Protein AF-A0A6G0UDJ0-F1 (afdb_monomer_lite)

Structure (mmCIF, N/CA/C/O backbone):
data_AF-A0A6G0UDJ0-F1
#
_entry.id   AF-A0A6G0UDJ0-F1
#
loop_
_atom_site.group_PDB
_atom_site.id
_atom_site.type_symbol
_atom_site.label_atom_id
_atom_site.label_alt_id
_atom_site.label_comp_id
_atom_site.label_asym_id
_atom_site.label_entity_id
_atom_site.label_seq_id
_atom_site.pdbx_PDB_ins_code
_atom_site.Cartn_x
_atom_site.Cartn_y
_atom_site.Cartn_z
_atom_site.occupancy
_atom_site.B_iso_or_equiv
_atom_site.auth_seq_id
_atom_site.auth_comp_id
_atom_site.auth_asym_id
_atom_site.auth_atom_id
_atom_site.pdbx_PDB_model_num
ATOM 1 N N . TRP A 1 1 ? -17.312 10.425 16.571 1.00 91.56 1 TRP A N 1
ATOM 2 C CA . TRP A 1 1 ? -17.575 11.613 15.718 1.00 91.56 1 TRP A CA 1
ATOM 3 C C . TRP A 1 1 ? -17.998 11.257 14.303 1.00 91.56 1 TRP A C 1
ATOM 5 O O . TRP A 1 1 ? -18.922 11.878 13.795 1.00 91.56 1 TRP A O 1
ATOM 15 N N . LEU A 1 2 ? -17.356 10.284 13.651 1.00 95.38 2 LEU A N 1
ATOM 16 C CA . LEU A 1 2 ? -17.805 9.823 12.338 1.00 95.38 2 LEU A CA 1
ATOM 17 C C . LEU A 1 2 ? -19.119 9.042 12.456 1.00 95.38 2 LEU A C 1
ATOM 19 O O . LEU A 1 2 ? -19.247 8.145 13.294 1.00 95.38 2 LEU A O 1
ATOM 23 N N . LYS A 1 3 ? -20.085 9.385 11.602 1.00 95.19 3 LYS A N 1
ATOM 24 C CA . LYS A 1 3 ? -21.296 8.580 11.396 1.00 95.19 3 LYS A CA 1
ATOM 25 C C . LYS A 1 3 ? -20.934 7.265 10.679 1.00 95.19 3 LYS A C 1
ATOM 27 O O . LYS A 1 3 ? -19.873 7.209 10.054 1.00 95.19 3 LYS A O 1
ATOM 32 N N . PRO A 1 4 ? -21.778 6.221 10.747 1.00 95.44 4 PRO A N 1
ATOM 33 C CA . PRO A 1 4 ? -21.629 5.027 9.908 1.00 95.44 4 PRO A CA 1
ATOM 34 C C . PRO A 1 4 ? -21.463 5.391 8.424 1.00 95.44 4 PRO A C 1
ATOM 36 O O . PRO A 1 4 ? -22.193 6.250 7.930 1.00 95.44 4 PRO A O 1
ATOM 39 N N . GLY A 1 5 ? -20.481 4.793 7.739 1.00 94.12 5 GLY A N 1
ATOM 40 C CA . GLY A 1 5 ? -20.122 5.138 6.353 1.00 94.12 5 GLY A CA 1
ATOM 41 C C . GLY A 1 5 ? -19.403 6.486 6.194 1.00 94.12 5 GLY A C 1
ATOM 42 O O . GLY A 1 5 ? -19.104 6.915 5.084 1.00 94.12 5 GLY A O 1
ATOM 43 N N . GLY A 1 6 ? -19.125 7.191 7.294 1.00 95.88 6 GLY A N 1
ATOM 44 C CA . GLY A 1 6 ? -18.358 8.429 7.278 1.00 95.88 6 GLY A CA 1
ATOM 45 C C . GLY A 1 6 ? -16.893 8.178 6.926 1.00 95.88 6 GLY A C 1
ATOM 46 O O . GLY A 1 6 ? -16.291 7.206 7.390 1.00 95.88 6 GLY A O 1
ATOM 47 N N . CYS A 1 7 ? -16.312 9.089 6.147 1.00 95.00 7 CYS A N 1
ATOM 48 C CA . CYS A 1 7 ? -14.929 8.990 5.695 1.00 95.00 7 CYS A CA 1
ATOM 49 C C . CYS A 1 7 ? -13.970 9.814 6.562 1.00 95.00 7 CYS A C 1
ATOM 51 O O . CYS A 1 7 ? -14.264 10.941 6.964 1.00 95.00 7 CYS A O 1
ATOM 53 N N . LEU A 1 8 ? -12.784 9.259 6.778 1.00 95.06 8 LEU A N 1
ATOM 54 C CA . LEU A 1 8 ? -11.609 9.893 7.349 1.00 95.06 8 LEU A CA 1
ATOM 55 C C . LEU A 1 8 ? -10.572 10.073 6.232 1.00 95.06 8 LEU A C 1
ATOM 57 O O . LEU A 1 8 ? -10.155 9.098 5.608 1.00 95.06 8 LEU A O 1
ATOM 61 N N . ASN A 1 9 ? -10.161 11.317 5.983 1.00 93.94 9 ASN A N 1
ATOM 62 C CA . ASN A 1 9 ? -9.095 11.654 5.039 1.00 93.94 9 ASN A CA 1
ATOM 63 C C . ASN A 1 9 ? -7.905 12.198 5.827 1.00 93.94 9 ASN A C 1
ATOM 65 O O . ASN A 1 9 ? -8.032 13.219 6.503 1.00 93.94 9 ASN A O 1
ATOM 69 N N . VAL A 1 10 ? -6.775 11.503 5.757 1.00 92.25 10 VAL A N 1
ATOM 70 C CA . VAL A 1 10 ? -5.553 11.847 6.490 1.00 92.25 10 VAL A CA 1
ATOM 71 C C . VAL A 1 10 ? -4.444 12.070 5.478 1.00 92.25 10 VAL A C 1
ATOM 73 O O . VAL A 1 10 ? -4.239 11.252 4.587 1.00 92.25 10 VAL A O 1
ATOM 76 N N . THR A 1 11 ? -3.741 13.194 5.591 1.00 90.56 11 THR A N 1
ATOM 77 C CA . THR A 1 11 ? -2.532 13.464 4.807 1.00 90.56 11 THR A CA 1
ATOM 78 C C . THR A 1 11 ? -1.397 13.729 5.771 1.00 90.56 11 THR A C 1
ATOM 80 O O . THR A 1 11 ? -1.487 14.650 6.576 1.00 90.56 11 THR A O 1
ATOM 83 N N . GLU A 1 12 ? -0.343 12.931 5.676 1.00 87.56 12 GLU A N 1
ATOM 84 C CA . GLU A 1 12 ? 0.816 13.021 6.561 1.00 87.56 12 GLU A CA 1
ATOM 85 C C . GLU A 1 12 ? 2.093 13.160 5.742 1.00 87.56 12 GLU A C 1
ATOM 87 O O . GLU A 1 12 ? 2.197 12.645 4.624 1.00 87.56 12 GLU A O 1
ATOM 92 N N . ILE A 1 13 ? 3.065 13.864 6.318 1.00 84.12 13 ILE A N 1
ATOM 93 C CA . ILE A 1 13 ? 4.433 13.902 5.807 1.00 84.12 13 ILE A CA 1
ATOM 94 C C . ILE A 1 13 ? 5.164 12.719 6.429 1.00 84.12 13 ILE A C 1
ATOM 96 O O . ILE A 1 13 ? 5.233 12.592 7.653 1.00 84.12 13 ILE A O 1
ATOM 100 N N . ASN A 1 14 ? 5.688 11.835 5.587 1.00 80.69 14 ASN A N 1
ATOM 101 C CA . ASN A 1 14 ? 6.345 10.622 6.050 1.00 80.69 14 ASN A CA 1
ATOM 102 C C . ASN A 1 14 ? 7.855 10.784 6.140 1.00 80.69 14 ASN A C 1
ATOM 104 O O . ASN A 1 14 ? 8.459 11.607 5.451 1.00 80.69 14 ASN A O 1
ATOM 108 N N . GLU A 1 15 ? 8.455 9.955 6.989 1.00 71.00 15 GLU A N 1
ATOM 109 C CA . GLU A 1 15 ? 9.905 9.836 7.061 1.00 71.00 15 GLU A CA 1
ATOM 110 C C . GLU A 1 15 ? 10.469 9.307 5.737 1.00 71.00 15 GLU A C 1
ATOM 112 O O . GLU A 1 15 ? 9.909 8.394 5.122 1.00 71.00 15 GLU A O 1
ATOM 117 N N . PHE A 1 16 ? 11.571 9.912 5.298 1.00 65.31 16 PHE A N 1
ATOM 118 C CA . PHE A 1 16 ? 12.272 9.576 4.067 1.00 65.31 16 PHE A CA 1
ATOM 119 C C . PHE A 1 16 ? 13.781 9.657 4.313 1.00 65.31 16 PHE A C 1
ATOM 121 O O . PHE A 1 16 ? 14.200 10.498 5.101 1.00 65.31 16 PHE A O 1
ATOM 128 N N . SER A 1 17 ? 14.542 8.780 3.642 1.00 51.06 17 SER A N 1
ATOM 129 C CA . SER A 1 17 ? 16.001 8.533 3.699 1.00 51.06 17 SER A CA 1
ATOM 130 C C . SER A 1 17 ? 16.881 9.483 4.534 1.00 51.06 17 SER A C 1
ATOM 132 O O . SER A 1 17 ? 16.757 10.701 4.424 1.00 51.06 17 SER A O 1
ATOM 134 N N . GLU A 1 18 ? 17.910 8.932 5.189 1.00 46.06 18 GLU A N 1
ATOM 135 C CA . GLU A 1 18 ? 18.951 9.638 5.972 1.00 46.06 18 GLU A CA 1
ATOM 136 C C . GLU A 1 18 ? 19.451 10.970 5.368 1.00 46.06 18 GLU A C 1
ATOM 138 O O . GLU A 1 18 ? 19.715 11.922 6.099 1.00 46.06 18 GLU A O 1
ATOM 143 N N . ILE A 1 19 ? 19.521 11.084 4.035 1.00 43.34 19 ILE A N 1
ATOM 144 C CA . ILE A 1 19 ? 19.969 12.293 3.320 1.00 43.34 19 ILE A CA 1
ATOM 145 C C . ILE A 1 19 ? 19.117 13.534 3.668 1.00 43.34 19 ILE A C 1
ATOM 147 O O . ILE A 1 19 ? 19.662 14.632 3.783 1.00 43.34 19 ILE A O 1
ATOM 151 N N . ASN A 1 20 ? 17.809 13.375 3.911 1.00 44.94 20 ASN A N 1
ATOM 152 C CA . ASN A 1 20 ? 16.907 14.486 4.250 1.00 44.94 20 ASN A CA 1
ATOM 153 C C . ASN A 1 20 ? 16.773 14.736 5.758 1.00 44.94 20 ASN A C 1
ATOM 155 O O . ASN A 1 20 ? 16.395 15.835 6.163 1.00 44.94 20 ASN A O 1
ATOM 159 N N . GLN A 1 21 ? 17.138 13.769 6.608 1.00 47.12 21 GLN A N 1
ATOM 160 C CA . GLN A 1 21 ? 17.243 14.025 8.048 1.00 47.12 21 GLN A CA 1
ATOM 161 C C . GLN A 1 21 ? 18.317 15.092 8.329 1.00 47.12 21 GLN A C 1
ATOM 163 O O . GLN A 1 21 ? 18.145 15.924 9.226 1.00 47.12 21 GLN A O 1
ATOM 168 N N . ILE A 1 22 ? 19.386 15.129 7.522 1.00 46.22 22 ILE A N 1
ATOM 169 C CA . ILE A 1 22 ? 20.482 16.102 7.644 1.00 46.22 22 ILE A CA 1
ATOM 170 C C . ILE A 1 22 ? 20.005 17.526 7.317 1.00 46.22 22 ILE A C 1
ATOM 172 O O . ILE A 1 22 ? 20.371 18.464 8.024 1.00 46.22 22 ILE A O 1
ATOM 176 N N . THR A 1 23 ? 19.147 17.724 6.313 1.00 45.69 23 THR A N 1
ATOM 177 C CA . THR A 1 23 ? 18.650 19.065 5.949 1.00 45.69 23 THR A CA 1
ATOM 178 C C . THR A 1 23 ? 17.574 19.582 6.904 1.00 45.69 23 THR A C 1
ATOM 180 O O . THR A 1 23 ? 17.585 20.765 7.239 1.00 45.69 23 THR A O 1
ATOM 183 N N . THR A 1 24 ? 16.689 18.727 7.432 1.00 44.59 24 THR A N 1
ATOM 184 C CA . THR A 1 24 ? 15.675 19.178 8.408 1.00 44.59 24 THR A CA 1
ATOM 185 C C . THR A 1 24 ? 16.233 19.432 9.809 1.00 44.59 24 THR A C 1
ATOM 187 O O . THR A 1 24 ? 15.735 20.316 10.502 1.00 44.59 24 THR A O 1
ATOM 190 N N . SER A 1 25 ? 17.271 18.701 10.232 1.00 45.62 25 SER A N 1
ATOM 191 C CA . SER A 1 25 ? 17.868 18.857 11.570 1.00 45.62 25 SER A CA 1
ATOM 192 C C . SER A 1 25 ? 18.863 20.017 11.678 1.00 45.62 25 SER A C 1
ATOM 194 O O . SER A 1 25 ? 19.083 20.526 12.776 1.00 45.62 25 SER A O 1
ATOM 196 N N . THR A 1 26 ? 19.446 20.467 10.561 1.00 44.16 26 THR A N 1
ATOM 197 C CA . THR A 1 26 ? 20.443 21.554 10.557 1.00 44.16 26 THR A CA 1
ATOM 198 C C . THR A 1 26 ? 19.839 22.955 10.446 1.00 44.16 26 THR A C 1
ATOM 200 O O . THR A 1 26 ? 20.488 23.917 10.851 1.00 44.16 26 THR A O 1
ATOM 203 N N . LEU A 1 27 ? 18.597 23.096 9.963 1.00 48.09 27 LEU A N 1
ATOM 204 C CA . LEU A 1 27 ? 17.926 24.400 9.821 1.00 48.09 27 LEU A CA 1
ATOM 205 C C . LEU A 1 27 ? 17.068 24.796 11.032 1.00 48.09 27 LEU A C 1
ATOM 207 O O . LEU A 1 27 ? 16.877 25.984 11.285 1.00 48.09 27 LEU A O 1
ATOM 211 N N . TYR A 1 28 ? 16.590 23.823 11.808 1.00 44.19 28 TYR A N 1
ATOM 212 C CA . TYR A 1 28 ? 15.772 24.049 12.996 1.00 44.19 28 TYR A CA 1
ATOM 213 C C . TYR A 1 28 ? 16.187 23.039 14.064 1.00 44.19 28 TYR A C 1
ATOM 215 O O . TYR A 1 28 ? 16.032 21.834 13.868 1.00 44.19 28 TYR A O 1
ATOM 223 N N . GLY A 1 29 ? 16.744 23.520 15.182 1.00 44.16 29 GLY A N 1
ATOM 224 C CA . GLY A 1 29 ? 17.110 22.668 16.315 1.00 44.16 29 GLY A CA 1
ATOM 225 C C . GLY A 1 29 ? 15.984 21.692 16.661 1.00 44.16 29 GLY A C 1
ATOM 226 O O . GLY A 1 29 ? 14.829 22.097 16.653 1.00 44.16 29 GLY A O 1
ATOM 227 N N . VAL A 1 30 ? 16.337 20.419 16.887 1.00 50.09 30 VAL A N 1
ATOM 228 C CA . VAL A 1 30 ? 15.458 19.277 17.224 1.00 50.09 30 VAL A CA 1
ATOM 229 C C . VAL A 1 30 ? 13.983 19.527 16.879 1.00 50.09 30 VAL A C 1
ATOM 231 O O . VAL A 1 30 ? 13.187 19.909 17.738 1.00 50.09 30 VAL A O 1
ATOM 234 N N . SER A 1 31 ? 13.618 19.348 15.607 1.00 55.94 31 SER A N 1
ATOM 235 C CA . SER A 1 31 ? 12.226 19.502 15.179 1.00 55.94 31 SER A CA 1
ATOM 236 C C . SER A 1 31 ? 11.305 18.609 16.032 1.00 55.94 31 SER A C 1
ATOM 238 O O . SER A 1 31 ? 11.544 17.403 16.119 1.00 55.94 31 SER A O 1
ATOM 240 N N . PRO A 1 32 ? 10.236 19.149 16.651 1.00 67.25 32 PRO A N 1
ATOM 241 C CA . PRO A 1 32 ? 9.278 18.357 17.427 1.00 67.25 32 PRO A CA 1
ATOM 242 C C . PRO A 1 32 ? 8.397 17.460 16.538 1.00 67.25 32 PRO A C 1
ATOM 244 O O . PRO A 1 32 ? 7.567 16.700 17.043 1.00 67.25 32 PRO A O 1
ATOM 247 N N . ILE A 1 33 ? 8.538 17.567 15.213 1.00 70.75 33 ILE A N 1
ATOM 248 C CA . ILE A 1 33 ? 7.751 16.825 14.235 1.00 70.75 33 ILE A CA 1
ATOM 249 C C . ILE A 1 33 ? 8.223 15.372 14.220 1.00 70.75 33 ILE A C 1
ATOM 251 O O . ILE A 1 33 ? 9.330 15.059 13.788 1.00 70.75 33 ILE A O 1
ATOM 255 N N . LYS A 1 34 ? 7.346 14.465 14.656 1.00 77.19 34 LYS A N 1
ATOM 256 C CA . LYS A 1 34 ? 7.558 13.023 14.504 1.00 77.19 34 LYS A CA 1
ATOM 257 C C . LYS A 1 34 ? 7.167 12.594 13.098 1.00 77.19 34 LYS A C 1
ATOM 259 O O . LYS A 1 34 ? 5.995 12.317 12.843 1.00 77.19 34 LYS A O 1
ATOM 264 N N . LEU A 1 35 ? 8.155 12.515 12.219 1.00 84.50 35 LEU A N 1
ATOM 265 C CA . LEU A 1 35 ? 8.007 11.841 10.937 1.00 84.50 35 LEU A CA 1
ATOM 266 C C . LEU A 1 35 ? 7.920 10.334 11.195 1.00 84.50 35 LEU A C 1
ATOM 268 O O . LEU A 1 35 ? 8.695 9.790 11.974 1.00 84.50 35 LEU A O 1
ATOM 272 N N . ARG A 1 36 ? 6.925 9.674 10.600 1.00 89.31 36 ARG A N 1
ATOM 273 C CA . ARG A 1 36 ? 6.745 8.219 10.691 1.00 89.31 36 ARG A CA 1
ATOM 274 C C . ARG A 1 36 ? 6.652 7.617 9.301 1.00 89.31 36 ARG A C 1
ATOM 276 O O . ARG A 1 36 ? 6.194 8.269 8.356 1.00 89.31 36 ARG A O 1
ATOM 283 N N . TYR A 1 37 ? 7.012 6.347 9.195 1.00 92.06 37 TYR A N 1
ATOM 284 C CA . TYR A 1 37 ? 6.803 5.557 7.990 1.00 92.06 37 TYR A CA 1
ATOM 285 C C . TYR A 1 37 ? 5.316 5.495 7.603 1.00 92.06 37 TYR A C 1
ATOM 287 O O . TYR A 1 37 ? 4.432 5.422 8.457 1.00 92.06 37 TYR A O 1
ATOM 295 N N . SER A 1 38 ? 5.023 5.517 6.302 1.00 93.06 38 SER A N 1
ATOM 296 C CA . SER A 1 38 ? 3.645 5.468 5.786 1.00 93.06 38 SER A CA 1
ATOM 297 C C . SER A 1 38 ? 2.930 4.160 6.142 1.00 93.06 38 SER A C 1
ATOM 299 O O . SER A 1 38 ? 1.741 4.170 6.459 1.00 93.06 38 SER A O 1
ATOM 301 N N . SER A 1 39 ? 3.673 3.053 6.186 1.00 95.06 39 SER A N 1
ATOM 302 C CA . SER A 1 39 ? 3.199 1.735 6.617 1.00 95.06 39 SER A CA 1
ATOM 303 C C . SER A 1 39 ? 2.618 1.728 8.032 1.00 95.06 39 SER A C 1
ATOM 305 O O . SER A 1 39 ? 1.644 1.027 8.284 1.00 95.06 39 SER A O 1
ATOM 307 N N . LEU A 1 40 ? 3.149 2.544 8.946 1.00 95.19 40 LEU A N 1
ATOM 308 C CA . LEU A 1 40 ? 2.688 2.614 10.336 1.00 95.19 40 LEU A CA 1
ATOM 309 C C . LEU A 1 40 ? 1.294 3.238 10.430 1.00 95.19 40 LEU A C 1
ATOM 311 O O . LEU A 1 40 ? 0.477 2.776 11.219 1.00 95.19 40 LEU A O 1
ATOM 315 N N . TYR A 1 41 ? 0.997 4.252 9.612 1.00 95.00 41 TYR A N 1
ATOM 316 C CA . TYR A 1 41 ? -0.346 4.837 9.547 1.00 95.00 41 TYR A CA 1
ATOM 317 C C . TYR A 1 41 ? -1.355 3.860 8.939 1.00 95.00 41 TYR A C 1
ATOM 319 O O . TYR A 1 41 ? -2.476 3.753 9.436 1.00 95.00 41 TYR A O 1
ATOM 327 N N . ILE A 1 42 ? -0.941 3.118 7.906 1.00 95.50 42 ILE A N 1
ATOM 328 C CA . ILE A 1 42 ? -1.748 2.052 7.300 1.00 95.50 42 ILE A CA 1
ATOM 329 C C . ILE A 1 42 ? -2.066 0.981 8.352 1.00 95.50 42 ILE A C 1
ATOM 331 O O . ILE A 1 42 ? -3.235 0.683 8.587 1.00 95.50 42 ILE A O 1
ATOM 335 N N . GLN A 1 43 ? -1.045 0.455 9.036 1.00 95.75 43 GLN A N 1
ATOM 336 C CA . GLN A 1 43 ? -1.210 -0.554 10.084 1.00 95.75 43 GLN A CA 1
ATOM 337 C C . GLN A 1 43 ? -2.075 -0.048 11.236 1.00 95.75 43 GLN A C 1
ATOM 339 O O . GLN A 1 43 ? -3.000 -0.739 11.655 1.00 95.75 43 GLN A O 1
ATOM 344 N N . LEU A 1 44 ? -1.841 1.176 11.709 1.00 95.44 44 LEU A N 1
ATOM 345 C CA . LEU A 1 44 ? -2.635 1.760 12.782 1.00 95.44 44 LEU A CA 1
ATOM 346 C C . LEU A 1 44 ? -4.119 1.811 12.409 1.00 95.44 44 LEU A C 1
ATOM 348 O O . LEU A 1 44 ? -4.948 1.277 13.140 1.00 95.44 44 LEU A O 1
ATOM 352 N N . LEU A 1 45 ? -4.463 2.407 11.263 1.00 94.88 45 LEU A N 1
ATOM 353 C CA . LEU A 1 45 ? -5.861 2.545 10.850 1.00 94.88 45 LEU A CA 1
ATOM 354 C C . LEU A 1 45 ? -6.539 1.188 10.636 1.00 94.88 45 LEU A C 1
ATOM 356 O O . LEU A 1 45 ? -7.688 1.028 11.039 1.00 94.88 45 LEU A O 1
ATOM 360 N N . ARG A 1 46 ? -5.836 0.205 10.062 1.00 92.75 46 ARG A N 1
ATOM 361 C CA . ARG A 1 46 ? -6.372 -1.151 9.853 1.00 92.75 46 ARG A CA 1
ATOM 362 C C . ARG A 1 46 ? -6.667 -1.887 11.159 1.00 92.75 46 ARG A C 1
ATOM 364 O O . ARG A 1 46 ? -7.596 -2.689 11.200 1.00 92.75 46 ARG A O 1
ATOM 371 N N . ASN A 1 47 ? -5.891 -1.619 12.209 1.00 93.94 47 ASN A N 1
ATOM 372 C CA . ASN A 1 47 ? -5.996 -2.326 13.483 1.00 93.94 47 ASN A CA 1
ATOM 373 C C . ASN A 1 47 ? -6.857 -1.602 14.533 1.00 93.94 47 ASN A C 1
ATOM 375 O O . ASN A 1 47 ? -7.229 -2.221 15.530 1.00 93.94 47 ASN A O 1
ATOM 379 N N . ILE A 1 48 ? -7.215 -0.326 14.328 1.00 94.00 48 ILE A N 1
ATOM 380 C CA . ILE A 1 48 ? -8.142 0.379 15.225 1.00 94.00 48 ILE A CA 1
ATOM 381 C C . ILE A 1 48 ? -9.518 -0.285 15.176 1.00 94.00 48 ILE A C 1
ATOM 383 O O . ILE A 1 48 ? -10.162 -0.365 14.125 1.00 94.00 48 ILE A O 1
ATOM 387 N N . GLN A 1 49 ? -10.000 -0.671 16.354 1.00 91.81 49 GLN A N 1
ATOM 388 C CA . GLN A 1 49 ? -11.378 -1.079 16.575 1.00 91.81 49 GLN A CA 1
ATOM 389 C C . GLN A 1 49 ? -11.955 -0.300 17.750 1.00 91.81 49 GLN A C 1
ATOM 391 O O . GLN A 1 49 ? -11.284 -0.073 18.754 1.00 91.81 49 GLN A O 1
ATOM 396 N N . ILE A 1 50 ? -13.189 0.162 17.591 1.00 91.31 50 ILE A N 1
ATOM 397 C CA . ILE A 1 50 ? -13.849 1.074 18.521 1.00 91.31 50 ILE A CA 1
ATOM 398 C C . ILE A 1 50 ? -15.183 0.454 18.902 1.00 91.31 50 ILE A C 1
ATOM 400 O O . ILE A 1 50 ? -16.003 0.183 18.024 1.00 91.31 50 ILE A O 1
ATOM 404 N N . GLN A 1 51 ? -15.396 0.255 20.199 1.00 91.88 51 GLN A N 1
ATOM 405 C CA . GLN A 1 51 ? -16.710 -0.072 20.732 1.00 91.88 51 GLN A CA 1
ATOM 406 C C . GLN A 1 51 ? -17.458 1.227 21.037 1.00 91.88 51 GLN A C 1
ATOM 408 O O . GLN A 1 51 ? -16.927 2.098 21.729 1.00 91.88 51 GLN A O 1
ATOM 413 N N . GLU A 1 52 ? -18.665 1.377 20.500 1.00 92.44 52 GLU A N 1
ATOM 414 C CA . GLU A 1 52 ? -19.550 2.497 20.833 1.00 92.44 52 GLU A CA 1
ATOM 415 C C . GLU A 1 52 ? -20.453 2.150 22.029 1.00 92.44 52 GLU A C 1
ATOM 417 O O . GLU A 1 52 ? -20.495 1.010 22.492 1.00 92.44 52 GLU A O 1
ATOM 422 N N . GLU A 1 53 ? -21.146 3.151 22.578 1.00 92.56 53 GLU A N 1
ATOM 423 C CA . GLU A 1 53 ? -21.953 3.020 23.806 1.00 92.56 53 GLU A CA 1
ATOM 424 C C . GLU A 1 53 ? -23.079 1.980 23.694 1.00 92.56 53 GLU A C 1
ATOM 426 O O . GLU A 1 53 ? -23.491 1.395 24.693 1.00 92.56 53 GLU A O 1
ATOM 431 N N . ASP A 1 54 ? -23.554 1.717 22.476 1.00 91.81 54 ASP A N 1
ATOM 432 C CA . ASP A 1 54 ? -24.552 0.689 22.165 1.00 91.81 54 ASP A CA 1
ATOM 433 C C . ASP A 1 54 ? -23.967 -0.738 22.118 1.00 91.81 54 ASP A C 1
ATOM 435 O O . ASP A 1 54 ? -24.679 -1.701 21.831 1.00 91.81 54 ASP A O 1
ATOM 439 N N . GLY A 1 55 ? -22.669 -0.884 22.396 1.00 90.12 55 GLY A N 1
ATOM 440 C CA . GLY A 1 55 ? -21.934 -2.142 22.362 1.00 90.12 55 GLY A CA 1
ATOM 441 C C . GLY A 1 55 ? -21.494 -2.573 20.962 1.00 90.12 55 GLY A C 1
ATOM 442 O O . GLY A 1 55 ? -20.826 -3.605 20.845 1.00 90.12 55 GLY A O 1
ATOM 443 N N . SER A 1 56 ? -21.827 -1.812 19.913 1.00 91.81 56 SER A N 1
ATOM 444 C CA . SER A 1 56 ? -21.431 -2.117 18.539 1.00 91.81 56 SER A CA 1
ATOM 445 C C . SER A 1 56 ? -19.941 -1.862 18.311 1.00 91.81 56 SER A C 1
ATOM 447 O O . SER A 1 56 ? -19.366 -0.889 18.802 1.00 91.81 56 SER A O 1
ATOM 449 N N . TRP A 1 57 ? -19.306 -2.754 17.550 1.00 93.75 57 TRP A N 1
ATOM 450 C CA . TRP A 1 57 ? -17.896 -2.642 17.194 1.00 93.75 57 TRP A CA 1
ATOM 451 C C . TRP A 1 57 ? -17.732 -2.089 15.785 1.00 93.75 57 TRP A C 1
ATOM 453 O O . TRP A 1 57 ? -18.363 -2.551 14.832 1.00 93.75 57 TRP A O 1
ATOM 463 N N . TRP A 1 58 ? -16.827 -1.128 15.650 1.00 94.81 58 TRP A N 1
ATOM 464 C CA . TRP A 1 58 ? -16.510 -0.445 14.404 1.00 94.81 58 TRP A CA 1
ATOM 465 C C . TRP A 1 58 ? -15.021 -0.522 14.117 1.00 94.81 58 TRP A C 1
ATOM 467 O O . TRP A 1 58 ? -14.200 -0.563 15.030 1.00 94.81 58 TRP A O 1
ATOM 477 N N . ARG A 1 59 ? -14.674 -0.486 12.836 1.00 94.75 59 ARG A N 1
ATOM 478 C CA . ARG A 1 59 ? -13.298 -0.395 12.351 1.00 94.75 59 ARG A CA 1
ATOM 479 C C . ARG A 1 59 ? -13.207 0.606 11.209 1.00 94.75 59 ARG A C 1
ATOM 481 O O . ARG A 1 59 ? -14.223 1.051 10.666 1.00 94.75 59 ARG A O 1
ATOM 488 N N . PHE A 1 60 ? -11.983 0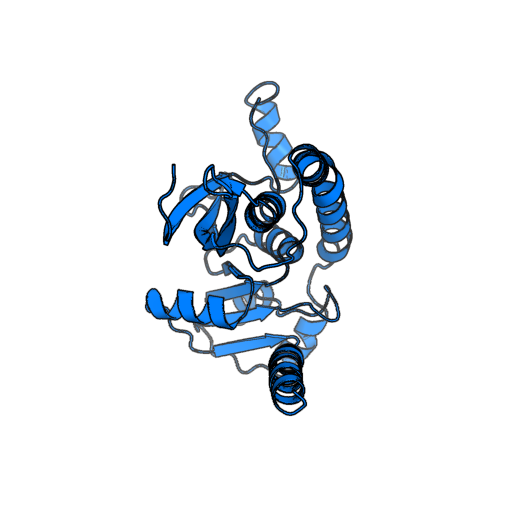.893 10.794 1.00 95.12 60 PHE A N 1
ATOM 489 C CA . PHE A 1 60 ? -11.743 1.570 9.532 1.00 95.12 60 PHE A CA 1
ATOM 490 C C . PHE A 1 60 ? -11.561 0.558 8.398 1.00 95.12 60 PHE A C 1
ATOM 492 O O . PHE A 1 60 ? -10.795 -0.400 8.504 1.00 95.12 60 PHE A O 1
ATOM 499 N N . ASN A 1 61 ? -12.276 0.770 7.295 1.00 93.31 61 ASN A N 1
ATOM 500 C CA . ASN A 1 61 ? -11.960 0.168 6.011 1.00 93.31 61 ASN A CA 1
ATOM 501 C C . ASN A 1 61 ? -11.063 1.129 5.238 1.00 93.31 61 ASN A C 1
ATOM 503 O O . ASN A 1 61 ? -11.542 2.137 4.716 1.00 93.31 61 ASN A O 1
ATOM 507 N N . LEU A 1 62 ? -9.761 0.861 5.227 1.00 92.44 62 LEU A N 1
ATOM 508 C CA . LEU A 1 62 ? -8.800 1.703 4.529 1.00 92.44 62 LEU A CA 1
ATOM 509 C C . LEU A 1 62 ? -8.867 1.396 3.028 1.00 92.44 62 LEU A C 1
ATOM 511 O O . LEU A 1 62 ? -8.396 0.357 2.592 1.00 92.44 62 LEU A O 1
ATOM 515 N N . ARG A 1 63 ? -9.478 2.298 2.255 1.00 88.56 63 ARG A N 1
ATOM 516 C CA . ARG A 1 63 ? -9.755 2.117 0.821 1.00 88.56 63 ARG A CA 1
ATOM 517 C C . ARG A 1 63 ? -8.485 2.173 -0.024 1.00 88.56 63 ARG A C 1
ATOM 519 O O . ARG A 1 63 ? -8.308 1.381 -0.943 1.00 88.56 63 ARG A O 1
ATOM 526 N N . CYS A 1 64 ? -7.628 3.141 0.278 1.00 87.25 64 CYS A N 1
ATOM 527 C CA . CYS A 1 64 ? -6.367 3.334 -0.417 1.00 87.25 64 CYS A CA 1
ATOM 528 C C . CYS A 1 64 ? -5.398 4.155 0.435 1.00 87.25 64 CYS A C 1
ATOM 530 O O . CYS A 1 64 ? -5.795 4.953 1.298 1.00 87.25 64 CYS A O 1
ATOM 532 N N . SER A 1 65 ? -4.118 4.006 0.125 1.00 88.25 65 SER A N 1
ATOM 533 C CA . SER A 1 65 ? -3.063 4.925 0.522 1.00 88.25 65 SER A CA 1
ATOM 534 C C . SER A 1 65 ? -2.267 5.309 -0.718 1.00 88.25 65 SER A C 1
ATOM 536 O O . SER A 1 65 ? -1.689 4.445 -1.365 1.00 88.25 65 SER A O 1
ATOM 538 N N . ILE A 1 66 ? -2.224 6.598 -1.046 1.00 85.75 66 ILE A N 1
ATOM 539 C CA . ILE A 1 66 ? -1.574 7.088 -2.265 1.00 85.75 66 ILE A CA 1
ATOM 540 C C . ILE A 1 66 ? -0.372 7.936 -1.887 1.00 85.75 66 ILE A C 1
ATOM 542 O O . ILE A 1 66 ? -0.489 8.914 -1.139 1.00 85.75 66 ILE A O 1
ATOM 546 N N . GLY A 1 67 ? 0.778 7.565 -2.441 1.00 77.69 67 GLY A N 1
ATOM 547 C CA . GLY A 1 67 ? 2.007 8.325 -2.338 1.00 77.69 67 GLY A CA 1
ATOM 548 C C . GLY A 1 67 ? 2.032 9.447 -3.367 1.00 77.69 67 GLY A C 1
ATOM 549 O O . GLY A 1 67 ? 1.962 9.207 -4.573 1.00 77.69 67 GLY A O 1
ATOM 550 N N . VAL A 1 68 ? 2.167 10.686 -2.901 1.00 65.12 68 VAL A N 1
ATOM 551 C CA . VAL A 1 68 ? 2.283 11.866 -3.761 1.00 65.12 68 VAL A CA 1
ATOM 552 C C . VAL A 1 68 ? 3.697 12.424 -3.640 1.00 65.12 68 VAL A C 1
ATOM 554 O O . VAL A 1 68 ? 4.122 12.865 -2.570 1.00 65.12 68 VAL A O 1
ATOM 557 N N . SER A 1 69 ? 4.440 12.420 -4.749 1.00 59.31 69 SER A N 1
ATOM 558 C CA . SER A 1 69 ? 5.634 13.254 -4.887 1.00 59.31 69 SER A CA 1
ATOM 559 C C . SER A 1 69 ? 5.186 14.707 -5.036 1.00 59.31 69 SER A C 1
ATOM 561 O O . SER A 1 69 ? 4.414 15.022 -5.945 1.00 59.31 69 SER A O 1
ATOM 563 N N . SER A 1 70 ? 5.636 15.606 -4.158 1.00 52.88 70 SER A N 1
ATOM 564 C CA . SER A 1 70 ? 5.379 17.033 -4.353 1.00 52.88 70 SER A CA 1
ATOM 565 C C . SER A 1 70 ? 6.131 17.498 -5.603 1.00 52.88 70 SER A C 1
ATOM 567 O O . SER A 1 70 ? 7.346 17.672 -5.573 1.00 52.88 70 SER A O 1
ATOM 569 N N . ASN A 1 71 ? 5.416 17.703 -6.709 1.00 47.75 71 ASN A N 1
ATOM 570 C CA . ASN A 1 71 ? 5.986 18.239 -7.951 1.00 47.75 71 ASN A CA 1
ATOM 571 C C . ASN A 1 71 ? 6.395 19.720 -7.827 1.00 47.75 71 ASN A C 1
ATOM 573 O O . ASN A 1 71 ? 6.870 20.310 -8.791 1.00 47.75 71 ASN A O 1
ATOM 577 N N . THR A 1 72 ? 6.162 20.342 -6.670 1.00 42.09 72 THR A N 1
ATOM 578 C CA . THR A 1 72 ? 6.330 21.779 -6.468 1.00 42.09 72 THR A CA 1
ATOM 579 C C . THR A 1 72 ? 7.762 22.187 -6.151 1.00 42.09 72 THR A C 1
ATOM 581 O O . THR A 1 72 ? 8.123 23.305 -6.491 1.00 42.09 72 THR A O 1
ATOM 584 N N . GLU A 1 73 ? 8.601 21.308 -5.587 1.00 42.03 73 GLU A N 1
ATOM 585 C CA . GLU A 1 73 ? 10.012 21.625 -5.330 1.00 42.03 73 GLU A CA 1
ATOM 586 C C . GLU A 1 73 ? 10.912 20.380 -5.474 1.00 42.03 73 GLU A C 1
ATOM 588 O O . GLU A 1 73 ? 10.783 19.442 -4.685 1.00 42.03 73 GLU A O 1
ATOM 593 N N . PRO A 1 74 ? 11.870 20.364 -6.425 1.00 44.00 74 PRO A N 1
ATOM 594 C CA . PRO A 1 74 ? 12.833 19.268 -6.617 1.00 44.00 74 PRO A CA 1
ATOM 595 C C . PRO A 1 74 ? 13.715 18.958 -5.394 1.00 44.00 74 PRO A C 1
ATOM 597 O O . PRO A 1 74 ? 14.429 17.959 -5.392 1.00 44.00 74 PRO A O 1
ATOM 600 N N . LEU A 1 75 ? 13.699 19.829 -4.378 1.00 39.41 75 LEU A N 1
ATOM 601 C CA . LEU A 1 75 ? 14.631 19.847 -3.250 1.00 39.41 75 LEU A CA 1
ATOM 602 C C . LEU A 1 75 ? 14.035 19.362 -1.923 1.00 39.41 75 LEU A C 1
ATOM 604 O O . LEU A 1 75 ? 14.802 19.122 -0.996 1.00 39.41 75 LEU A O 1
ATOM 608 N N . SER A 1 76 ? 12.709 19.213 -1.792 1.00 49.56 76 SER A N 1
ATOM 609 C CA . SER A 1 76 ? 12.140 18.845 -0.487 1.00 49.56 76 SER A CA 1
ATOM 610 C C . SER A 1 76 ? 12.307 17.354 -0.188 1.00 49.56 76 SER A C 1
ATOM 612 O O . SER A 1 76 ? 12.453 16.977 0.970 1.00 49.56 76 SER A O 1
ATOM 614 N N . GLY A 1 77 ? 12.273 16.489 -1.213 1.00 56.41 77 GLY A N 1
ATOM 615 C CA . GLY A 1 77 ? 12.330 15.028 -1.061 1.00 56.41 77 GLY A CA 1
ATOM 616 C C . GLY A 1 77 ? 11.262 14.441 -0.120 1.00 56.41 77 GLY A C 1
ATOM 617 O O . GLY A 1 77 ? 11.286 13.245 0.163 1.00 56.41 77 GLY A O 1
ATOM 618 N N . LEU A 1 78 ? 10.322 15.267 0.351 1.00 59.72 78 LEU A N 1
ATOM 619 C CA . LEU A 1 78 ? 9.268 14.892 1.274 1.00 59.72 78 LEU A CA 1
ATOM 620 C C . LEU A 1 78 ? 8.204 14.117 0.506 1.00 59.72 78 LEU A C 1
ATOM 622 O O . LEU A 1 78 ? 7.787 14.497 -0.594 1.00 59.72 78 LEU A O 1
ATOM 626 N N . LYS A 1 79 ? 7.756 13.011 1.096 1.00 72.62 79 LYS A N 1
ATOM 627 C CA . LYS A 1 79 ? 6.642 12.230 0.568 1.00 72.62 79 LYS A CA 1
ATOM 628 C C . LYS A 1 79 ? 5.420 12.479 1.417 1.00 72.62 79 LYS A C 1
ATOM 630 O O . LYS A 1 79 ? 5.463 12.359 2.641 1.00 72.62 79 LYS A O 1
ATOM 635 N N . HIS A 1 80 ? 4.336 12.805 0.732 1.00 81.00 80 HIS A N 1
ATOM 636 C CA . HIS A 1 80 ? 3.026 12.884 1.341 1.00 81.00 80 HIS A CA 1
ATOM 637 C C . HIS A 1 80 ? 2.314 11.567 1.084 1.00 81.00 80 HIS A C 1
ATOM 639 O O . HIS A 1 80 ? 2.201 11.141 -0.068 1.00 81.00 80 HIS A O 1
ATOM 645 N N . THR A 1 81 ? 1.815 10.942 2.142 1.00 87.38 81 THR A N 1
ATOM 646 C CA . THR A 1 81 ? 0.869 9.838 2.001 1.00 87.38 81 THR A CA 1
ATOM 647 C C . THR A 1 81 ? -0.519 10.346 2.317 1.00 87.38 81 THR A C 1
ATOM 649 O O . THR A 1 81 ? -0.751 10.929 3.379 1.00 87.38 81 THR A O 1
ATOM 652 N N . ARG A 1 82 ? -1.447 10.104 1.394 1.00 91.56 82 ARG A N 1
ATOM 653 C CA . ARG A 1 82 ? -2.868 10.357 1.599 1.00 91.56 82 ARG A CA 1
ATOM 654 C C . ARG A 1 82 ? -3.594 9.047 1.850 1.00 91.56 82 ARG A C 1
ATOM 656 O O . ARG A 1 82 ? -3.545 8.157 1.009 1.00 91.56 82 ARG A O 1
ATOM 663 N N . LEU A 1 83 ? -4.293 8.960 2.974 1.00 93.62 83 LEU A N 1
ATOM 664 C CA . LEU A 1 83 ? -5.077 7.806 3.393 1.00 93.62 83 LEU A CA 1
ATOM 665 C C . LEU A 1 83 ? -6.565 8.154 3.352 1.00 93.62 83 LEU A C 1
ATOM 667 O O . LEU A 1 83 ? -6.976 9.198 3.868 1.00 93.62 83 LEU A O 1
ATOM 671 N N . LEU A 1 84 ? -7.369 7.265 2.770 1.00 93.44 84 LEU A N 1
ATOM 672 C CA . LEU A 1 84 ? -8.827 7.358 2.783 1.00 93.44 84 LEU A CA 1
ATOM 673 C C . LEU A 1 84 ? -9.407 6.135 3.486 1.00 93.44 84 LEU A C 1
ATOM 675 O O . LEU A 1 84 ? -9.313 5.019 2.980 1.00 93.44 84 LEU A O 1
ATOM 679 N N . ALA A 1 85 ? -10.028 6.352 4.639 1.00 94.75 85 ALA A N 1
ATOM 680 C CA . ALA A 1 85 ? -10.637 5.304 5.442 1.00 94.75 85 ALA A CA 1
ATOM 681 C C . ALA A 1 85 ? -12.132 5.556 5.647 1.00 94.75 85 ALA A C 1
ATOM 683 O O . ALA A 1 85 ? -12.560 6.693 5.811 1.00 94.75 85 ALA A O 1
ATOM 684 N N . GLU A 1 86 ? -12.926 4.495 5.686 1.00 95.12 86 GLU A N 1
ATOM 685 C CA . GLU A 1 86 ? -14.367 4.553 5.931 1.00 95.12 86 GLU A CA 1
ATOM 686 C C . GLU A 1 86 ? -14.711 3.851 7.246 1.00 95.12 86 GLU A C 1
ATOM 688 O O . GLU A 1 86 ? -14.207 2.763 7.519 1.00 95.12 86 GLU A O 1
ATOM 693 N N . LYS A 1 87 ? -15.577 4.451 8.068 1.00 96.06 87 LYS A N 1
ATOM 694 C CA . LYS A 1 87 ? -16.084 3.799 9.281 1.00 96.06 87 LYS A CA 1
ATOM 695 C C . LYS A 1 87 ? -17.095 2.711 8.901 1.00 96.06 87 LYS A C 1
ATOM 697 O O . LYS A 1 87 ? -18.197 3.026 8.449 1.00 96.06 87 LYS A O 1
ATOM 702 N N . VAL A 1 88 ? -16.751 1.451 9.162 1.00 95.50 88 VAL A N 1
ATOM 703 C CA . VAL A 1 88 ? -17.591 0.276 8.869 1.00 95.50 88 VAL A CA 1
ATOM 704 C C . VAL A 1 88 ? -17.749 -0.621 10.103 1.00 95.50 88 VAL A C 1
ATOM 706 O O . VAL A 1 88 ? -16.894 -0.575 10.994 1.00 95.50 88 VAL A O 1
ATOM 709 N N . PRO A 1 89 ? -18.807 -1.447 10.184 1.00 95.38 89 PRO A N 1
ATOM 710 C CA . PRO A 1 89 ? -18.934 -2.436 11.251 1.00 95.38 89 PRO A CA 1
ATOM 711 C C . PRO A 1 89 ? -17.732 -3.390 11.282 1.00 95.38 89 PRO A C 1
ATOM 713 O O . PRO A 1 89 ? -17.237 -3.828 10.237 1.00 95.38 89 PRO A O 1
ATOM 716 N N . ALA A 1 90 ? -17.251 -3.714 12.480 1.00 92.38 90 ALA A N 1
ATOM 717 C CA . ALA A 1 90 ? -16.209 -4.717 12.655 1.00 92.38 90 ALA A CA 1
ATOM 718 C C . ALA A 1 90 ? -16.796 -6.133 12.461 1.00 92.38 90 ALA A C 1
ATOM 720 O O . ALA A 1 90 ? -17.916 -6.394 12.909 1.00 92.38 90 ALA A O 1
ATOM 721 N N . PRO A 1 91 ? -16.076 -7.057 11.798 1.00 87.12 91 PRO A N 1
ATOM 722 C CA . PRO A 1 91 ? -16.505 -8.448 11.682 1.00 87.12 91 PRO A CA 1
ATOM 723 C C . PRO A 1 91 ? -16.644 -9.113 13.056 1.00 87.12 91 PRO A C 1
ATOM 725 O O . PRO A 1 91 ? -15.848 -8.862 13.957 1.00 87.12 91 PRO A O 1
ATOM 728 N N . SER A 1 92 ? -17.620 -10.004 13.216 1.00 77.81 92 SER A N 1
ATOM 729 C CA . SER A 1 92 ? -17.771 -10.777 14.452 1.00 77.81 92 SER A CA 1
ATOM 730 C C . SER A 1 92 ? -16.536 -11.652 14.707 1.00 77.81 92 SER A C 1
ATOM 732 O O . SER A 1 92 ? -16.121 -12.401 13.826 1.00 77.81 92 SER A O 1
ATOM 734 N N . GLY A 1 93 ? -15.971 -11.578 15.917 1.00 72.81 93 GLY A N 1
ATOM 735 C CA . GLY A 1 93 ? -14.807 -12.379 16.316 1.00 72.81 93 GLY A CA 1
ATOM 736 C C . GLY A 1 93 ? -13.452 -11.844 15.838 1.00 72.81 93 GLY A C 1
ATOM 737 O O . GLY A 1 93 ? -12.475 -12.590 15.862 1.00 72.81 93 GLY A O 1
ATOM 738 N N . SER A 1 94 ? -13.368 -10.585 15.397 1.00 74.44 94 SER A N 1
ATOM 739 C CA . SER A 1 94 ? -12.085 -9.946 15.101 1.00 74.44 94 SER A CA 1
ATOM 740 C C . SER A 1 94 ? -11.217 -9.815 16.357 1.00 74.44 94 SER A C 1
ATOM 742 O O . SER A 1 94 ? -11.707 -9.537 17.448 1.00 74.44 94 SER A O 1
ATOM 744 N N . LEU A 1 95 ? -9.901 -9.989 16.205 1.00 77.69 95 LEU A N 1
ATOM 745 C CA . LEU A 1 95 ? -8.950 -9.682 17.273 1.00 77.69 95 LEU A CA 1
ATOM 746 C C . LEU A 1 95 ? -8.993 -8.173 17.541 1.00 77.69 95 LEU A C 1
ATOM 748 O O . LEU A 1 95 ? -8.739 -7.387 16.629 1.00 77.69 95 LEU A O 1
ATOM 752 N N . HIS A 1 96 ? -9.326 -7.770 18.764 1.00 84.19 96 HIS A N 1
ATOM 753 C CA . HIS A 1 96 ? -9.389 -6.365 19.158 1.00 84.19 96 HIS A CA 1
ATOM 754 C C . HIS A 1 96 ? -8.085 -5.975 19.848 1.00 84.19 96 HIS A C 1
ATOM 756 O O . HIS A 1 96 ? -7.824 -6.440 20.955 1.00 84.19 96 HIS A O 1
ATOM 762 N N . LEU A 1 97 ? -7.288 -5.113 19.211 1.00 88.75 97 LEU A N 1
ATOM 763 C CA . LEU A 1 97 ? -6.134 -4.522 19.880 1.00 88.75 97 LEU A CA 1
ATOM 764 C C . LEU A 1 97 ? -6.606 -3.395 20.796 1.00 88.75 97 LEU A C 1
ATOM 766 O O . LEU A 1 97 ? -7.301 -2.470 20.366 1.00 88.75 97 LEU A O 1
ATOM 770 N N . ASN A 1 98 ? -6.221 -3.465 22.063 1.00 91.50 98 ASN A N 1
ATOM 771 C CA . ASN A 1 98 ? -6.440 -2.391 23.014 1.00 91.50 98 ASN A CA 1
ATOM 772 C C . ASN A 1 98 ? -5.453 -1.233 22.775 1.00 91.50 98 ASN A C 1
ATOM 774 O O . ASN A 1 98 ? -4.523 -1.315 21.972 1.00 91.50 98 ASN A O 1
ATOM 778 N N . TYR A 1 99 ? -5.650 -0.124 23.490 1.00 93.75 99 TYR A N 1
ATOM 779 C CA . TYR A 1 99 ? -4.815 1.069 23.333 1.00 93.75 99 TYR A CA 1
ATOM 780 C C . TYR A 1 99 ? -3.314 0.806 23.543 1.00 93.75 99 TYR A C 1
ATOM 782 O O . TYR A 1 99 ? -2.498 1.335 22.792 1.00 93.75 99 TYR A O 1
ATOM 790 N N . LEU A 1 100 ? -2.943 0.004 24.546 1.00 96.06 100 LEU A N 1
ATOM 791 C CA . LEU A 1 100 ? -1.539 -0.296 24.840 1.00 96.06 100 LEU A CA 1
ATOM 792 C C . LEU A 1 100 ? -0.917 -1.162 23.742 1.00 96.06 100 LEU A C 1
ATOM 794 O O . LEU A 1 100 ? 0.209 -0.892 23.340 1.00 96.06 100 LEU A O 1
ATOM 798 N N . GLU A 1 101 ? -1.664 -2.125 23.203 1.00 95.06 101 GLU A N 1
ATOM 799 C CA . GLU A 1 101 ? -1.221 -2.965 22.081 1.00 95.06 101 GLU A CA 1
ATOM 800 C C . GLU A 1 101 ? -1.056 -2.147 20.793 1.00 95.06 101 GLU A C 1
ATOM 802 O O . GLU A 1 101 ? -0.061 -2.291 20.084 1.00 95.06 101 GLU A O 1
ATOM 807 N N . LEU A 1 102 ? -1.984 -1.225 20.505 1.00 95.38 102 LEU A N 1
ATOM 808 C CA . LEU A 1 102 ? -1.852 -0.289 19.381 1.00 95.38 102 LEU A CA 1
ATOM 809 C C . LEU A 1 102 ? -0.647 0.642 19.561 1.00 95.38 102 LEU A C 1
ATOM 811 O O . LEU A 1 102 ? 0.064 0.931 18.597 1.00 95.38 102 LEU A O 1
ATOM 815 N N . LEU A 1 103 ? -0.406 1.113 20.787 1.00 95.94 103 LEU A N 1
ATOM 816 C CA . LEU A 1 103 ? 0.729 1.972 21.108 1.00 95.94 103 LEU A CA 1
ATOM 817 C C . LEU A 1 103 ? 2.060 1.225 20.959 1.00 95.94 103 LEU A C 1
ATOM 819 O O . LEU A 1 103 ? 2.998 1.786 20.393 1.00 95.94 103 LEU A O 1
ATOM 823 N N . GLU A 1 104 ? 2.141 -0.017 21.433 1.00 96.31 104 GLU A N 1
ATOM 824 C CA . GLU A 1 104 ? 3.307 -0.892 21.273 1.00 96.31 104 GLU A CA 1
ATOM 825 C C . GLU A 1 104 ? 3.560 -1.218 19.794 1.00 96.31 104 GLU A C 1
ATOM 827 O O . GLU A 1 104 ? 4.689 -1.093 19.308 1.00 96.31 104 GLU A O 1
ATOM 832 N N . GLY A 1 105 ? 2.492 -1.527 19.051 1.00 95.06 105 GLY A N 1
ATOM 833 C CA . GLY A 1 105 ? 2.511 -1.691 17.601 1.00 95.06 105 GLY A CA 1
ATOM 834 C C . GLY A 1 105 ? 3.146 -0.490 16.903 1.00 95.06 105 GLY A C 1
ATOM 835 O O . GLY A 1 105 ? 4.139 -0.626 16.186 1.00 95.06 105 GLY A O 1
ATOM 836 N N . LEU A 1 106 ? 2.619 0.704 17.180 1.00 94.94 106 LEU A N 1
ATOM 837 C CA . LEU A 1 106 ? 3.051 1.952 16.554 1.00 94.94 106 LEU A CA 1
ATOM 838 C C . LEU A 1 106 ? 4.453 2.403 16.981 1.00 94.94 106 LEU A C 1
ATOM 840 O O . LEU A 1 106 ? 5.157 3.028 16.188 1.00 94.94 106 LEU A O 1
ATOM 844 N N . SER A 1 107 ? 4.843 2.140 18.227 1.00 92.75 107 SER A N 1
ATOM 845 C CA . SER A 1 107 ? 6.076 2.682 18.812 1.00 92.75 107 SER A CA 1
ATOM 846 C C . SER A 1 107 ? 7.267 1.739 18.701 1.00 92.75 107 SER A C 1
ATOM 848 O O . SER A 1 107 ? 8.403 2.191 18.835 1.00 92.75 107 SER A O 1
ATOM 850 N N . THR A 1 108 ? 7.040 0.440 18.496 1.00 93.62 108 THR A N 1
ATOM 851 C CA . THR A 1 1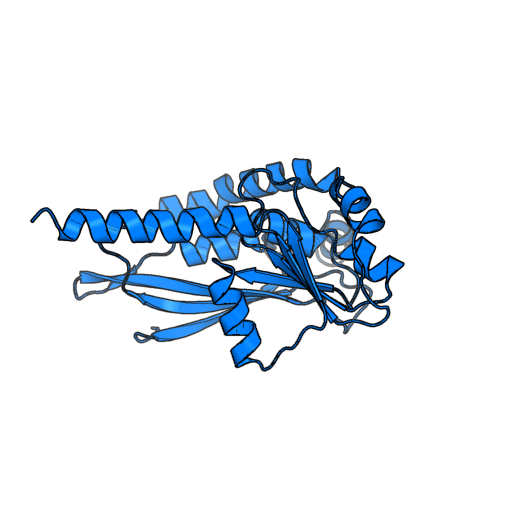08 ? 8.109 -0.562 18.577 1.00 93.62 108 THR A CA 1
ATOM 852 C C . THR A 1 108 ? 7.984 -1.631 17.502 1.00 93.62 108 THR A C 1
ATOM 854 O O . THR A 1 108 ? 8.878 -1.735 16.665 1.00 93.62 108 THR A O 1
ATOM 857 N N . ILE A 1 109 ? 6.880 -2.382 17.467 1.00 96.88 109 ILE A N 1
ATOM 858 C CA . ILE A 1 109 ? 6.779 -3.590 16.631 1.00 96.88 109 ILE A CA 1
ATOM 859 C C . ILE A 1 109 ? 6.799 -3.249 15.135 1.00 96.88 109 ILE A C 1
ATOM 861 O O . ILE A 1 109 ? 7.637 -3.758 14.390 1.00 96.88 109 ILE A O 1
ATOM 865 N N . TRP A 1 110 ? 5.900 -2.376 14.672 1.00 96.56 110 TRP A N 1
ATOM 866 C CA . TRP A 1 110 ? 5.817 -2.023 13.252 1.00 96.56 110 TRP A CA 1
ATOM 867 C C . TRP A 1 110 ? 7.026 -1.218 12.757 1.00 96.56 110 TRP A C 1
ATOM 869 O O . TRP A 1 110 ? 7.482 -1.512 11.652 1.00 96.56 110 TRP A O 1
ATOM 879 N N . PRO A 1 111 ? 7.596 -0.262 13.525 1.00 94.75 111 PRO A N 1
ATOM 880 C CA . PRO A 1 111 ? 8.866 0.365 13.163 1.00 94.75 111 PRO A CA 1
ATOM 881 C C . PRO A 1 111 ? 10.010 -0.639 12.968 1.00 94.75 111 PRO A C 1
ATOM 883 O O . PRO A 1 111 ? 10.691 -0.590 11.947 1.00 94.75 111 PRO A O 1
ATOM 886 N N . GLN A 1 112 ? 10.201 -1.579 13.903 1.00 95.44 112 GLN A N 1
ATOM 887 C CA . GLN A 1 112 ? 11.246 -2.606 13.792 1.00 95.44 112 GLN A CA 1
ATOM 888 C C . GLN A 1 112 ? 11.028 -3.505 12.575 1.00 95.44 112 GLN A C 1
ATOM 890 O O . GLN A 1 112 ? 11.977 -3.830 11.859 1.00 95.44 112 GLN A O 1
ATOM 895 N N . HIS A 1 113 ? 9.774 -3.878 12.314 1.00 95.88 113 HIS A N 1
ATOM 896 C CA . HIS A 1 113 ? 9.441 -4.662 11.138 1.00 95.88 113 HIS A CA 1
ATOM 897 C C . HIS A 1 113 ? 9.733 -3.886 9.848 1.00 95.88 113 HIS A C 1
ATOM 899 O O . HIS A 1 113 ? 10.444 -4.402 8.988 1.00 95.88 113 HIS A O 1
ATOM 905 N N . GLN A 1 114 ? 9.292 -2.628 9.739 1.00 95.06 114 GLN A N 1
ATOM 906 C CA . GLN A 1 114 ? 9.613 -1.778 8.589 1.00 95.06 114 GLN A CA 1
ATOM 907 C C . GLN A 1 114 ? 11.123 -1.668 8.370 1.00 95.06 114 GLN A C 1
ATOM 909 O O . GLN A 1 114 ? 11.570 -1.732 7.229 1.00 95.06 114 GLN A O 1
ATOM 914 N N . GLU A 1 115 ? 11.911 -1.549 9.437 1.00 93.19 115 GLU A N 1
ATOM 915 C CA . GLU A 1 115 ? 13.363 -1.454 9.324 1.00 93.19 115 GLU A CA 1
ATOM 916 C C . GLU A 1 115 ? 13.985 -2.744 8.781 1.00 93.19 115 GLU A C 1
ATOM 918 O O . GLU A 1 115 ? 14.827 -2.709 7.885 1.00 93.19 115 GLU A O 1
ATOM 923 N N . SER A 1 116 ? 13.506 -3.906 9.231 1.00 93.19 116 SER A N 1
ATOM 924 C CA . SER A 1 116 ? 13.945 -5.192 8.676 1.00 93.19 116 SER A CA 1
ATOM 925 C C . SER A 1 116 ? 13.643 -5.314 7.175 1.00 93.19 116 SER A C 1
ATOM 927 O O . SER A 1 116 ? 14.485 -5.778 6.403 1.00 93.19 116 SER A O 1
ATOM 929 N N . ILE A 1 117 ? 12.483 -4.810 6.742 1.00 92.50 117 ILE A N 1
ATOM 930 C CA . ILE A 1 117 ? 12.067 -4.774 5.336 1.00 92.50 117 ILE A CA 1
ATOM 931 C C . ILE A 1 117 ? 12.906 -3.764 4.547 1.00 92.50 117 ILE A C 1
ATOM 933 O O . ILE A 1 117 ? 13.320 -4.051 3.424 1.00 92.50 117 ILE A O 1
ATOM 937 N N . ASN A 1 118 ? 13.220 -2.607 5.135 1.00 90.81 118 ASN A N 1
ATOM 938 C CA . ASN A 1 118 ? 14.111 -1.615 4.538 1.00 90.81 118 ASN A CA 1
ATOM 939 C C . ASN A 1 118 ? 15.505 -2.194 4.297 1.00 90.81 118 ASN A C 1
ATOM 941 O O . ASN A 1 118 ? 16.074 -1.964 3.234 1.00 90.81 118 ASN A O 1
ATOM 945 N N . VAL A 1 119 ? 16.039 -2.989 5.226 1.00 89.69 119 VAL A N 1
ATOM 946 C CA . VAL A 1 119 ? 17.327 -3.674 5.042 1.00 89.69 119 VAL A CA 1
ATOM 947 C C . VAL A 1 119 ? 17.245 -4.730 3.940 1.00 89.69 119 VAL A C 1
ATOM 949 O O . VAL A 1 119 ? 18.160 -4.817 3.117 1.00 89.69 119 VAL A O 1
ATOM 952 N N . LEU A 1 120 ? 16.165 -5.517 3.908 1.00 89.31 120 LEU A N 1
ATOM 953 C CA . LEU A 1 120 ? 15.953 -6.565 2.908 1.00 89.31 120 LEU A CA 1
ATOM 954 C C . LEU A 1 120 ? 15.851 -5.977 1.493 1.00 89.31 120 LEU A C 1
ATOM 956 O O . LEU A 1 120 ? 16.618 -6.351 0.610 1.00 89.31 120 LEU A O 1
ATOM 960 N N . LEU A 1 121 ? 14.942 -5.020 1.296 1.00 87.38 121 LEU A N 1
ATOM 961 C CA . LEU A 1 121 ? 14.633 -4.440 -0.012 1.00 87.38 121 LEU A CA 1
ATOM 962 C C . LEU A 1 121 ? 15.572 -3.290 -0.396 1.00 87.38 121 LEU A C 1
ATOM 964 O O . LEU A 1 121 ? 15.744 -2.995 -1.576 1.00 87.38 121 LEU A O 1
ATOM 968 N N . GLY A 1 122 ? 16.187 -2.599 0.564 1.00 76.75 122 GLY A N 1
ATOM 969 C CA . GLY A 1 122 ? 17.071 -1.453 0.317 1.00 76.75 122 GLY A CA 1
ATOM 970 C C . GLY A 1 122 ? 18.397 -1.822 -0.347 1.00 76.75 122 GLY A C 1
ATOM 971 O O . GLY A 1 122 ? 19.022 -0.978 -0.983 1.00 76.75 122 GLY A O 1
ATOM 972 N N . ARG A 1 123 ? 18.815 -3.090 -0.254 1.00 66.44 123 ARG A N 1
ATOM 973 C CA . ARG A 1 123 ? 20.020 -3.601 -0.929 1.00 66.44 123 ARG A CA 1
ATOM 974 C C . ARG A 1 123 ? 19.810 -3.863 -2.421 1.00 66.44 123 ARG A C 1
ATOM 976 O O . ARG A 1 123 ? 20.792 -3.960 -3.159 1.00 66.44 123 ARG A O 1
ATOM 983 N N . GLU A 1 124 ? 18.565 -3.958 -2.878 1.00 63.94 124 GLU A N 1
ATOM 984 C CA . GLU A 1 124 ? 18.257 -4.193 -4.286 1.00 63.94 124 GLU A CA 1
ATOM 985 C C . GLU A 1 124 ? 18.357 -2.894 -5.094 1.00 63.94 124 GLU A C 1
ATOM 987 O O . GLU A 1 124 ? 17.533 -1.987 -4.964 1.00 63.94 124 GLU A O 1
ATOM 992 N N . ARG A 1 125 ? 19.375 -2.811 -5.962 1.00 64.56 125 ARG A N 1
ATOM 993 C CA . ARG A 1 125 ? 19.488 -1.745 -6.977 1.00 64.56 125 ARG A CA 1
ATOM 994 C C . ARG A 1 125 ? 18.513 -1.942 -8.142 1.00 64.56 125 ARG A C 1
ATOM 996 O O . ARG A 1 125 ? 18.121 -0.967 -8.776 1.00 64.56 125 ARG A O 1
ATOM 1003 N N . SER A 1 126 ? 18.153 -3.191 -8.412 1.00 66.56 126 SER A N 1
ATOM 1004 C CA . SER A 1 126 ? 17.142 -3.623 -9.373 1.00 66.56 126 SER A CA 1
ATOM 1005 C C . SER A 1 126 ? 16.576 -4.962 -8.905 1.00 66.56 126 SER A C 1
ATOM 1007 O O . SER A 1 126 ? 17.288 -5.735 -8.256 1.00 66.56 126 SER A O 1
ATOM 1009 N N . SER A 1 127 ? 15.303 -5.227 -9.203 1.00 73.62 127 SER A N 1
ATOM 1010 C CA . SER A 1 127 ? 14.702 -6.525 -8.888 1.00 73.62 127 SER A CA 1
ATOM 1011 C C . SER A 1 127 ? 15.262 -7.585 -9.841 1.00 73.62 127 SER A C 1
ATOM 1013 O O . SER A 1 127 ? 15.492 -7.323 -11.022 1.00 73.62 127 SER A O 1
ATOM 1015 N N . TRP A 1 128 ? 15.513 -8.802 -9.361 1.00 80.19 128 TRP A N 1
ATOM 1016 C CA . TRP A 1 128 ? 16.022 -9.877 -10.226 1.00 80.19 128 TRP A CA 1
ATOM 1017 C C . TRP A 1 128 ? 15.013 -10.269 -11.318 1.00 80.19 128 TRP A C 1
ATOM 1019 O O . TRP A 1 128 ? 15.402 -10.726 -12.395 1.00 80.19 128 TRP A O 1
ATOM 1029 N N . THR A 1 129 ? 13.727 -10.042 -11.059 1.00 82.06 129 THR A N 1
ATOM 1030 C CA . THR A 1 129 ? 12.625 -10.211 -12.009 1.00 82.06 129 THR A CA 1
ATOM 1031 C C . THR A 1 129 ? 12.703 -9.227 -13.177 1.00 82.06 129 THR A C 1
ATOM 1033 O O . THR A 1 129 ? 12.174 -9.549 -14.239 1.00 82.06 129 THR A O 1
ATOM 1036 N N . SER A 1 130 ? 13.387 -8.078 -13.039 1.00 77.00 130 SER A N 1
ATOM 1037 C CA . SER A 1 130 ? 13.536 -7.084 -14.113 1.00 77.00 130 SER A CA 1
ATOM 1038 C C . SER A 1 130 ? 14.102 -7.722 -15.373 1.00 77.00 130 SER A C 1
ATOM 1040 O O . SER A 1 130 ? 13.526 -7.555 -16.435 1.00 77.00 130 SER A O 1
ATOM 1042 N N . LYS A 1 131 ? 15.118 -8.587 -15.247 1.00 78.69 131 LYS A N 1
ATOM 1043 C CA . LYS A 1 131 ? 15.705 -9.300 -16.395 1.00 78.69 131 LYS A CA 1
ATOM 1044 C C . LYS A 1 131 ? 14.708 -10.213 -17.110 1.00 78.69 131 LYS A C 1
ATOM 1046 O O . LYS A 1 131 ? 14.696 -10.293 -18.331 1.00 78.69 131 LYS A O 1
ATOM 1051 N N . ILE A 1 132 ? 13.852 -10.899 -16.351 1.00 82.12 132 ILE A N 1
ATOM 1052 C CA . ILE A 1 132 ? 12.817 -11.782 -16.915 1.00 82.12 132 ILE A CA 1
ATOM 1053 C C . ILE A 1 132 ? 11.779 -10.954 -17.673 1.00 82.12 132 ILE A C 1
ATOM 1055 O O . ILE A 1 132 ? 11.298 -11.354 -18.734 1.00 82.12 132 ILE A O 1
ATOM 1059 N N . PHE A 1 133 ? 11.426 -9.805 -17.107 1.00 80.69 133 PHE A N 1
ATOM 1060 C CA . PHE A 1 133 ? 10.479 -8.874 -17.685 1.00 80.69 133 PHE A CA 1
ATOM 1061 C C . PHE A 1 133 ? 11.050 -8.167 -18.921 1.00 80.69 133 PHE A C 1
ATOM 1063 O O . PHE A 1 133 ? 10.372 -8.136 -19.940 1.00 80.69 133 PHE A O 1
ATOM 1070 N N . GLU A 1 134 ? 12.296 -7.701 -18.894 1.00 74.38 134 GLU A N 1
ATOM 1071 C CA . GLU A 1 134 ? 13.006 -7.091 -20.029 1.00 74.38 134 GLU A CA 1
ATOM 1072 C C . GLU A 1 134 ? 13.001 -7.999 -21.269 1.00 74.38 134 GLU A C 1
ATOM 1074 O O . GLU A 1 134 ? 12.731 -7.539 -22.377 1.00 74.38 134 GLU A O 1
ATOM 1079 N N . GLU A 1 135 ? 13.226 -9.303 -21.087 1.00 77.75 135 GLU A N 1
ATOM 1080 C CA . GLU A 1 135 ? 13.259 -10.272 -22.189 1.00 77.75 135 GLU A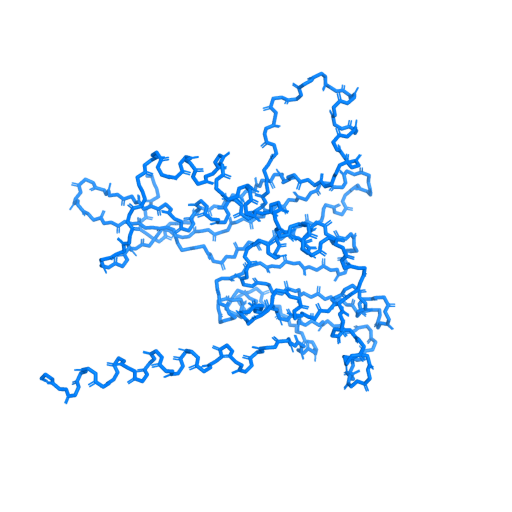 CA 1
ATOM 1081 C C . GLU A 1 135 ? 11.881 -10.573 -22.799 1.00 77.75 135 GLU A C 1
ATOM 1083 O O . GLU A 1 135 ? 11.796 -11.020 -23.944 1.00 77.75 135 GLU A O 1
ATOM 1088 N N . ARG A 1 136 ? 10.794 -10.394 -22.038 1.00 77.94 136 ARG A N 1
ATOM 1089 C CA . ARG A 1 136 ? 9.463 -10.918 -22.405 1.00 77.94 136 ARG A CA 1
ATOM 1090 C C . ARG A 1 136 ? 8.362 -9.871 -22.491 1.00 77.94 136 ARG A C 1
ATOM 1092 O O . ARG A 1 136 ? 7.297 -10.166 -23.033 1.00 77.94 136 ARG A O 1
ATOM 1099 N N . MET A 1 137 ? 8.572 -8.675 -21.956 1.00 75.62 137 MET A N 1
ATOM 1100 C CA . MET A 1 137 ? 7.550 -7.641 -21.912 1.00 75.62 137 MET A CA 1
ATOM 1101 C C . MET A 1 137 ? 7.554 -6.788 -23.169 1.00 75.62 137 MET A C 1
ATOM 1103 O O . MET A 1 137 ? 8.482 -6.032 -23.452 1.00 75.62 137 MET A O 1
ATOM 1107 N N . ILE A 1 138 ? 6.429 -6.837 -23.872 1.00 80.12 138 ILE A N 1
ATOM 1108 C CA . ILE A 1 138 ? 6.114 -5.907 -24.949 1.00 80.12 138 ILE A CA 1
ATOM 1109 C C . ILE A 1 138 ? 5.352 -4.735 -24.324 1.00 80.12 138 ILE A C 1
ATOM 1111 O O . ILE A 1 138 ? 4.125 -4.706 -24.314 1.00 80.12 138 ILE A O 1
ATOM 1115 N N . ILE A 1 139 ? 6.096 -3.793 -23.744 1.00 83.94 139 ILE A N 1
ATOM 1116 C CA . ILE A 1 139 ? 5.571 -2.471 -23.381 1.00 83.94 139 ILE A CA 1
ATOM 1117 C C . ILE A 1 139 ? 5.842 -1.528 -24.547 1.00 83.94 139 ILE A C 1
ATOM 1119 O O . ILE A 1 139 ? 6.997 -1.374 -24.951 1.00 83.94 139 ILE A O 1
ATOM 1123 N N . SER A 1 140 ? 4.791 -0.891 -25.066 1.00 84.38 140 SER A N 1
ATOM 1124 C CA . SER A 1 140 ? 4.938 0.202 -26.024 1.00 84.38 140 SER A CA 1
ATOM 1125 C C . SER A 1 140 ? 5.532 1.433 -25.344 1.00 84.38 140 SER A C 1
ATOM 1127 O O . SER A 1 140 ? 5.181 1.745 -24.204 1.00 84.38 140 SER A O 1
ATOM 1129 N N . GLU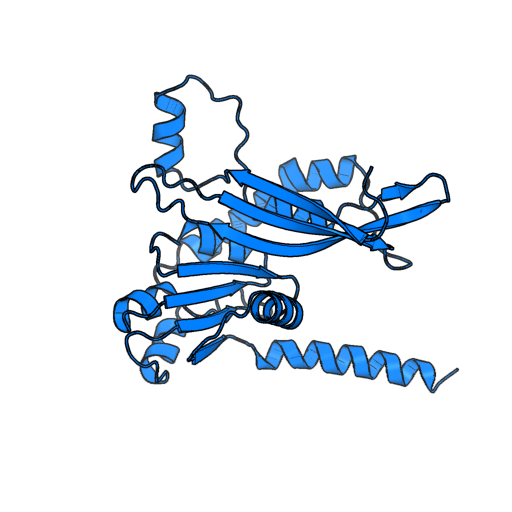 A 1 141 ? 6.395 2.151 -26.055 1.00 84.94 141 GLU A N 1
ATOM 1130 C CA . GLU A 1 141 ? 6.896 3.445 -25.588 1.00 84.94 141 GLU A CA 1
ATOM 1131 C C . GLU A 1 141 ? 5.737 4.415 -25.303 1.00 84.94 141 GLU A C 1
ATOM 1133 O O . GLU A 1 141 ? 4.648 4.281 -25.869 1.00 84.94 141 GLU A O 1
ATOM 1138 N N . ASP A 1 142 ? 5.958 5.348 -24.373 1.00 86.12 142 ASP A N 1
ATOM 1139 C CA . ASP A 1 142 ? 4.999 6.390 -23.972 1.00 86.12 142 ASP A CA 1
ATOM 1140 C C . ASP A 1 142 ? 3.640 5.868 -23.453 1.00 86.12 142 ASP A C 1
ATOM 1142 O O . ASP A 1 142 ? 2.630 6.576 -23.455 1.00 86.12 142 ASP A O 1
ATOM 1146 N N . SER A 1 143 ? 3.594 4.620 -22.980 1.00 90.50 143 SER A N 1
ATOM 1147 C CA . SER A 1 143 ? 2.378 4.010 -22.435 1.00 90.50 143 SER A CA 1
ATOM 1148 C C . SER A 1 143 ? 2.103 4.400 -20.979 1.00 90.50 143 SER A C 1
ATOM 1150 O O . SER A 1 143 ? 2.976 4.880 -20.254 1.00 90.50 143 SER A O 1
ATOM 1152 N N . THR A 1 144 ? 0.871 4.164 -20.525 1.00 94.12 144 THR A N 1
ATOM 1153 C CA . THR A 1 144 ? 0.502 4.188 -19.103 1.00 94.12 144 THR A CA 1
ATOM 1154 C C . THR A 1 144 ? 0.328 2.752 -18.617 1.00 94.12 144 THR A C 1
ATOM 1156 O O . THR A 1 144 ? -0.561 2.028 -19.070 1.00 94.12 144 THR A O 1
ATOM 1159 N N . VAL A 1 145 ? 1.199 2.325 -17.708 1.00 95.50 145 VAL A N 1
ATOM 1160 C CA . VAL A 1 145 ? 1.325 0.943 -17.241 1.00 95.50 145 VAL A CA 1
ATOM 1161 C C . VAL A 1 145 ? 0.753 0.817 -15.835 1.00 95.50 145 VAL A C 1
ATOM 1163 O O . VAL A 1 145 ? 1.102 1.590 -14.945 1.00 95.50 145 VAL A O 1
ATOM 1166 N N . LEU A 1 146 ? -0.089 -0.190 -15.627 1.00 96.50 146 LEU A N 1
ATOM 1167 C CA . LEU A 1 146 ? -0.501 -0.642 -14.305 1.00 96.50 146 LEU A CA 1
ATOM 1168 C C . LEU A 1 146 ? 0.417 -1.785 -13.871 1.00 96.50 146 LEU A C 1
ATOM 1170 O O . LEU A 1 146 ? 0.374 -2.864 -14.462 1.00 96.50 146 LEU A O 1
ATOM 1174 N N . ALA A 1 147 ? 1.237 -1.544 -12.854 1.00 95.25 147 ALA A N 1
ATOM 1175 C CA . ALA A 1 147 ? 2.088 -2.544 -12.225 1.00 95.25 147 ALA A CA 1
ATOM 1176 C C . ALA A 1 147 ? 1.425 -3.058 -10.937 1.00 95.25 147 ALA A C 1
ATOM 1178 O O . ALA A 1 147 ? 0.982 -2.259 -10.114 1.00 95.25 147 ALA A O 1
ATOM 1179 N N . PHE A 1 148 ? 1.365 -4.375 -10.738 1.00 95.38 148 PHE A N 1
ATOM 1180 C CA . PHE A 1 148 ? 0.799 -4.983 -9.528 1.00 95.38 148 PHE A CA 1
ATOM 1181 C C . PHE A 1 148 ? 1.774 -5.956 -8.859 1.00 95.38 148 PHE A C 1
ATOM 1183 O O . PHE A 1 148 ? 2.243 -6.914 -9.479 1.00 95.38 148 PHE A O 1
ATOM 1190 N N . ASN A 1 149 ? 2.029 -5.715 -7.572 1.00 94.38 149 ASN A N 1
ATOM 1191 C CA . ASN A 1 149 ? 2.999 -6.429 -6.750 1.00 94.38 149 ASN A CA 1
ATOM 1192 C C . ASN A 1 149 ? 2.328 -6.949 -5.465 1.00 94.38 149 ASN A C 1
ATOM 1194 O O . ASN A 1 149 ? 2.233 -6.229 -4.470 1.00 94.38 149 ASN A O 1
ATOM 1198 N N . PRO A 1 150 ? 1.848 -8.204 -5.454 1.00 92.31 150 PRO A N 1
ATOM 1199 C CA . PRO A 1 150 ? 1.220 -8.783 -4.279 1.00 92.31 150 PRO A CA 1
ATOM 1200 C C . PRO A 1 150 ? 2.237 -9.261 -3.231 1.00 92.31 150 PRO A C 1
ATOM 1202 O O . PRO A 1 150 ? 1.896 -9.324 -2.056 1.00 92.31 150 PRO A O 1
ATOM 1205 N N . ARG A 1 151 ? 3.459 -9.641 -3.649 1.00 89.62 151 ARG A N 1
ATOM 1206 C CA . ARG A 1 151 ? 4.581 -10.075 -2.787 1.00 89.62 151 ARG A CA 1
ATOM 1207 C C . ARG A 1 151 ? 4.227 -11.118 -1.706 1.00 89.62 151 ARG A C 1
ATOM 1209 O O . ARG A 1 151 ? 4.864 -11.171 -0.660 1.00 89.62 151 ARG A O 1
ATOM 1216 N N . ARG A 1 152 ? 3.213 -11.961 -1.950 1.00 84.56 152 ARG A N 1
ATOM 1217 C CA . ARG A 1 152 ? 2.706 -12.928 -0.954 1.00 84.56 152 ARG A CA 1
ATOM 1218 C C . ARG A 1 152 ? 3.679 -14.065 -0.660 1.00 84.56 152 ARG A C 1
ATOM 1220 O O . ARG A 1 152 ? 3.784 -14.488 0.485 1.00 84.56 152 ARG A O 1
ATOM 1227 N N . ASN A 1 153 ? 4.343 -14.578 -1.694 1.00 83.56 153 ASN A N 1
ATOM 1228 C CA . ASN A 1 153 ? 5.252 -15.717 -1.554 1.00 83.56 153 ASN A CA 1
ATOM 1229 C C . ASN A 1 153 ? 6.664 -15.271 -1.177 1.00 83.56 153 ASN A C 1
ATOM 1231 O O . ASN A 1 153 ? 7.344 -15.938 -0.403 1.00 83.56 153 ASN A O 1
ATOM 1235 N N . ASP A 1 154 ? 7.102 -14.153 -1.751 1.00 87.88 154 ASP A N 1
ATOM 1236 C CA . ASP A 1 154 ? 8.431 -13.601 -1.554 1.00 87.88 154 ASP A CA 1
ATOM 1237 C C . ASP A 1 154 ? 8.382 -12.083 -1.761 1.00 87.88 154 ASP A C 1
ATOM 1239 O O . ASP A 1 154 ? 7.876 -11.588 -2.774 1.00 87.88 154 ASP A O 1
ATOM 1243 N N . LEU A 1 155 ? 8.939 -11.344 -0.802 1.00 88.81 155 LEU A N 1
ATOM 1244 C CA . LEU A 1 155 ? 9.043 -9.890 -0.854 1.00 88.81 155 LEU A CA 1
ATOM 1245 C C . LEU A 1 155 ? 9.959 -9.402 -1.978 1.00 88.81 155 LEU A C 1
ATOM 1247 O O . LEU A 1 155 ? 9.843 -8.246 -2.370 1.00 88.81 155 LEU A O 1
ATOM 1251 N N . LEU A 1 156 ? 10.844 -10.245 -2.511 1.00 88.19 156 LEU A N 1
ATOM 1252 C CA . LEU A 1 156 ? 11.767 -9.898 -3.595 1.00 88.19 156 LEU A CA 1
ATOM 1253 C C . LEU A 1 156 ? 11.132 -10.038 -4.990 1.00 88.19 156 LEU A C 1
ATOM 1255 O O . LEU A 1 156 ? 11.686 -9.553 -5.976 1.00 88.19 156 LEU A O 1
ATOM 1259 N N . ILE A 1 157 ? 9.963 -10.681 -5.097 1.00 89.31 157 ILE A N 1
ATOM 1260 C CA . ILE A 1 157 ? 9.250 -10.856 -6.367 1.00 89.31 157 ILE A CA 1
ATOM 1261 C C . ILE A 1 157 ? 8.403 -9.617 -6.651 1.00 89.31 157 ILE A C 1
ATOM 1263 O O . ILE A 1 157 ? 7.371 -9.390 -6.021 1.00 89.31 157 ILE A O 1
ATOM 1267 N N . SER A 1 158 ? 8.818 -8.808 -7.627 1.00 91.56 158 SER A N 1
ATOM 1268 C CA . SER A 1 158 ? 8.058 -7.616 -8.017 1.00 91.56 158 SER A CA 1
ATOM 1269 C C . SER A 1 158 ? 8.309 -7.146 -9.435 1.00 91.56 158 SER A C 1
ATOM 1271 O O . SER A 1 158 ? 9.271 -7.543 -10.072 1.00 91.56 158 SER A O 1
ATOM 1273 N N . VAL A 1 159 ? 7.441 -6.282 -9.935 1.00 91.81 159 VAL A N 1
ATOM 1274 C CA . VAL A 1 159 ? 7.655 -5.495 -11.142 1.00 91.81 159 VAL A CA 1
ATOM 1275 C C . VAL A 1 159 ? 8.507 -4.281 -10.779 1.00 91.81 159 VAL A C 1
ATOM 1277 O O . VAL A 1 159 ? 8.141 -3.495 -9.902 1.00 91.81 159 VAL A O 1
ATOM 1280 N N . ASP A 1 160 ? 9.635 -4.112 -11.465 1.00 90.94 160 ASP A N 1
ATOM 1281 C CA . ASP A 1 160 ? 10.497 -2.940 -11.313 1.00 90.94 160 ASP A CA 1
ATOM 1282 C C . ASP A 1 160 ? 9.989 -1.773 -12.166 1.00 90.94 160 ASP A C 1
ATOM 1284 O O . ASP A 1 160 ? 10.411 -1.543 -13.304 1.00 90.94 160 ASP A O 1
ATOM 1288 N N . SER A 1 161 ? 9.068 -1.012 -11.582 1.00 90.56 161 SER A N 1
ATOM 1289 C CA . SER A 1 161 ? 8.464 0.160 -12.212 1.00 90.56 161 SER A CA 1
ATOM 1290 C C . SER A 1 161 ? 9.492 1.210 -12.641 1.00 90.56 161 SER A C 1
ATOM 1292 O O . SER A 1 161 ? 9.297 1.873 -13.655 1.00 90.56 161 SER A O 1
ATOM 1294 N N . HIS A 1 162 ? 10.614 1.350 -11.926 1.00 88.88 162 HIS A N 1
ATOM 1295 C CA . HIS A 1 162 ? 11.635 2.348 -12.258 1.00 88.88 162 HIS A CA 1
ATOM 1296 C C . HIS A 1 162 ? 12.383 1.986 -13.541 1.00 88.88 162 HIS A C 1
ATOM 1298 O O . HIS A 1 162 ? 12.679 2.870 -14.347 1.00 88.88 162 HIS A O 1
ATOM 1304 N N . SER A 1 163 ? 12.672 0.702 -13.753 1.00 88.75 163 SER A N 1
ATOM 1305 C CA . SER A 1 163 ? 13.294 0.235 -14.995 1.00 88.75 163 SER A CA 1
ATOM 1306 C C . SER A 1 163 ? 12.351 0.403 -16.188 1.00 88.75 163 SER A C 1
ATOM 1308 O O . SER A 1 163 ? 12.768 0.967 -17.196 1.00 88.75 163 SER A O 1
ATOM 1310 N N . ILE A 1 164 ? 11.056 0.092 -16.034 1.00 90.06 164 ILE A N 1
ATOM 1311 C CA . ILE A 1 164 ? 10.037 0.350 -17.073 1.00 90.06 164 ILE A CA 1
ATOM 1312 C C . ILE A 1 164 ? 10.002 1.834 -17.463 1.00 90.06 164 ILE A C 1
ATOM 1314 O O . ILE A 1 164 ? 10.026 2.165 -18.648 1.00 90.06 164 ILE A O 1
ATOM 1318 N N . ILE A 1 165 ? 9.980 2.738 -16.480 1.00 90.69 165 ILE A N 1
ATOM 1319 C CA . ILE A 1 165 ? 9.971 4.188 -16.724 1.00 90.69 165 ILE A CA 1
ATOM 1320 C C . ILE A 1 165 ? 11.218 4.627 -17.507 1.00 90.69 165 ILE A C 1
ATOM 1322 O O . ILE A 1 165 ? 11.108 5.403 -18.458 1.00 90.69 165 ILE A O 1
ATOM 1326 N N . ARG A 1 166 ? 12.406 4.142 -17.120 1.00 89.00 166 ARG A N 1
ATOM 1327 C CA . ARG A 1 166 ? 13.676 4.514 -17.765 1.00 89.00 166 ARG A CA 1
ATOM 1328 C C . ARG A 1 166 ? 13.797 3.978 -19.186 1.00 89.00 166 ARG A C 1
ATOM 1330 O O . ARG A 1 166 ? 14.254 4.703 -20.059 1.00 89.00 166 ARG A O 1
ATOM 1337 N N . GLU A 1 167 ? 13.414 2.727 -19.405 1.00 88.38 167 GLU A N 1
ATOM 1338 C CA . GLU A 1 167 ? 13.652 2.028 -20.671 1.00 88.38 167 GLU A CA 1
ATOM 1339 C C . GLU A 1 167 ? 12.549 2.249 -21.701 1.00 88.38 167 GLU A C 1
ATOM 1341 O O . GLU A 1 167 ? 12.818 2.211 -22.897 1.00 88.38 167 GLU A O 1
ATOM 1346 N N . LYS A 1 168 ? 11.306 2.458 -21.251 1.00 89.56 168 LYS A N 1
ATOM 1347 C CA . LYS A 1 168 ? 10.123 2.575 -22.120 1.00 89.56 168 LYS A CA 1
ATOM 1348 C C . LYS A 1 168 ? 9.511 3.972 -22.125 1.00 89.56 168 LYS A C 1
ATOM 1350 O O . LYS A 1 168 ? 8.441 4.154 -22.699 1.00 89.56 168 LYS A O 1
ATOM 1355 N N . ASN A 1 169 ? 10.123 4.932 -21.428 1.00 91.25 169 ASN A N 1
ATOM 1356 C CA . ASN A 1 169 ? 9.615 6.301 -21.283 1.00 91.25 169 ASN A CA 1
ATOM 1357 C C . ASN A 1 169 ? 8.127 6.366 -20.862 1.00 91.25 169 ASN A C 1
ATOM 1359 O O . ASN A 1 169 ? 7.395 7.276 -21.233 1.00 91.25 169 ASN A O 1
ATOM 1363 N N . SER A 1 170 ? 7.664 5.372 -20.103 1.00 92.19 170 SER A N 1
ATOM 1364 C CA . SER A 1 170 ? 6.247 5.172 -19.786 1.00 92.19 170 SER A CA 1
ATOM 1365 C C . SER A 1 170 ? 5.882 5.762 -18.421 1.00 92.19 170 SER A C 1
ATOM 1367 O O . SER A 1 170 ? 6.736 5.903 -17.545 1.00 92.19 170 SER A O 1
ATOM 1369 N N . ASN A 1 171 ? 4.601 6.072 -18.220 1.00 93.38 171 ASN A N 1
ATOM 1370 C CA . ASN A 1 171 ? 4.039 6.342 -16.895 1.00 93.38 171 ASN A CA 1
ATOM 1371 C C . ASN A 1 171 ? 3.709 5.012 -16.217 1.00 93.38 171 ASN A C 1
ATOM 1373 O O . ASN A 1 171 ? 3.160 4.124 -16.867 1.00 93.38 171 ASN A O 1
ATOM 1377 N N . VAL A 1 172 ? 4.004 4.863 -14.926 1.00 93.62 172 VAL A N 1
ATOM 1378 C CA . VAL A 1 172 ? 3.738 3.610 -14.204 1.00 93.62 172 VAL A CA 1
ATOM 1379 C C . VAL A 1 172 ? 2.995 3.890 -12.906 1.00 93.62 172 VAL A C 1
ATOM 1381 O O . VAL A 1 172 ? 3.471 4.634 -12.050 1.00 93.62 172 VAL A O 1
ATOM 1384 N N . TRP A 1 173 ? 1.835 3.256 -12.747 1.00 95.25 173 TRP A N 1
ATOM 1385 C CA . TRP A 1 173 ? 1.083 3.213 -11.499 1.00 95.25 173 TRP A CA 1
ATOM 1386 C C . TRP A 1 173 ? 1.298 1.861 -10.841 1.00 95.25 173 TRP A C 1
ATOM 1388 O O . TRP A 1 173 ? 0.898 0.833 -11.382 1.00 95.25 173 TRP A O 1
ATOM 1398 N N . THR A 1 174 ? 1.957 1.857 -9.690 1.00 95.38 174 THR A N 1
ATOM 1399 C CA . THR A 1 174 ? 2.318 0.638 -8.969 1.00 95.38 174 THR A CA 1
ATOM 1400 C C . THR A 1 174 ? 1.375 0.429 -7.801 1.00 95.38 174 THR A C 1
ATOM 1402 O O . THR A 1 174 ? 1.299 1.282 -6.922 1.00 95.38 174 THR A O 1
ATOM 1405 N N . ILE A 1 175 ? 0.692 -0.709 -7.783 1.00 95.81 175 ILE A N 1
ATOM 1406 C CA . ILE A 1 175 ? -0.124 -1.164 -6.661 1.00 95.81 175 ILE A CA 1
ATOM 1407 C C . ILE A 1 175 ? 0.682 -2.193 -5.867 1.00 95.81 175 ILE A C 1
ATOM 1409 O O . ILE A 1 175 ? 1.081 -3.231 -6.403 1.00 95.81 175 ILE A O 1
ATOM 1413 N N . GLU A 1 176 ? 0.872 -1.919 -4.583 1.00 95.12 176 GLU A N 1
ATOM 1414 C CA . GLU A 1 176 ? 1.409 -2.852 -3.591 1.00 95.12 176 GLU A CA 1
ATOM 1415 C C . GLU A 1 176 ? 0.292 -3.221 -2.604 1.00 95.12 176 GLU A C 1
ATOM 1417 O O . GLU A 1 176 ? -0.468 -2.352 -2.181 1.00 95.12 176 GLU A O 1
ATOM 1422 N N . ILE A 1 177 ? 0.190 -4.489 -2.198 1.00 93.44 177 ILE A N 1
ATOM 1423 C CA . ILE A 1 177 ? -0.761 -4.893 -1.135 1.00 93.44 177 ILE A CA 1
ATOM 1424 C C . ILE A 1 177 ? -0.083 -5.063 0.226 1.00 93.44 177 ILE A C 1
ATOM 1426 O O . ILE A 1 177 ? -0.727 -4.965 1.272 1.00 93.44 177 ILE A O 1
ATOM 1430 N N . ASP A 1 178 ? 1.234 -5.270 0.235 1.00 94.31 178 ASP A N 1
ATOM 1431 C CA . ASP A 1 178 ? 2.024 -5.234 1.457 1.00 94.31 178 ASP A CA 1
ATOM 1432 C C . ASP A 1 178 ? 2.368 -3.778 1.797 1.00 94.31 178 ASP A C 1
ATOM 1434 O O . ASP A 1 178 ? 2.999 -3.060 1.017 1.00 94.31 178 ASP A O 1
ATOM 1438 N N . CYS A 1 179 ? 1.936 -3.311 2.970 1.00 94.38 179 CYS A N 1
ATOM 1439 C CA . CYS A 1 179 ? 2.109 -1.911 3.349 1.00 94.38 179 CYS A CA 1
ATOM 1440 C C . CYS A 1 179 ? 3.571 -1.535 3.640 1.00 94.38 179 CYS A C 1
ATOM 1442 O O . CYS A 1 179 ? 3.933 -0.363 3.515 1.00 94.38 179 CYS A O 1
ATOM 1444 N N . PHE A 1 180 ? 4.413 -2.495 4.036 1.00 94.69 180 PHE A N 1
ATOM 1445 C CA . PHE A 1 180 ? 5.824 -2.255 4.335 1.00 94.69 180 PHE A CA 1
ATOM 1446 C C . PHE A 1 180 ? 6.659 -2.203 3.050 1.00 94.69 180 PHE A C 1
ATOM 1448 O O . PHE A 1 180 ? 7.537 -1.343 2.918 1.00 94.69 180 PHE A O 1
ATOM 1455 N N . ALA A 1 181 ? 6.335 -3.051 2.070 1.00 93.56 181 ALA A N 1
ATOM 1456 C CA . ALA A 1 181 ? 6.869 -2.970 0.715 1.00 93.56 181 ALA A CA 1
ATOM 1457 C C . ALA A 1 181 ? 6.402 -1.693 0.001 1.00 93.56 181 ALA A C 1
ATOM 1459 O O . ALA A 1 181 ? 7.227 -1.008 -0.604 1.00 93.56 181 ALA A O 1
ATOM 1460 N N . TYR A 1 182 ? 5.126 -1.309 0.156 1.00 93.88 182 TYR A N 1
ATOM 1461 C CA . TYR A 1 182 ? 4.594 -0.015 -0.292 1.00 93.88 182 TYR A CA 1
ATOM 1462 C C . TYR A 1 182 ? 5.438 1.156 0.216 1.00 93.88 182 TYR A C 1
ATOM 1464 O O . TYR A 1 182 ? 5.843 2.018 -0.565 1.00 93.88 182 TYR A O 1
ATOM 1472 N N . HIS A 1 183 ? 5.742 1.186 1.518 1.00 91.75 183 HIS A N 1
ATOM 1473 C CA . HIS A 1 183 ? 6.598 2.229 2.071 1.00 91.75 183 HIS A CA 1
ATOM 1474 C C . HIS A 1 183 ? 7.981 2.226 1.406 1.00 91.75 183 HIS A C 1
ATOM 1476 O O . HIS A 1 183 ? 8.470 3.284 1.015 1.00 91.75 183 HIS A O 1
ATOM 1482 N N . ASN A 1 184 ? 8.585 1.051 1.207 1.00 89.88 184 ASN A N 1
ATOM 1483 C CA . ASN A 1 184 ? 9.902 0.932 0.583 1.00 89.88 184 ASN A CA 1
ATOM 1484 C C . ASN A 1 184 ? 9.938 1.421 -0.879 1.00 89.88 184 ASN A C 1
ATOM 1486 O O . ASN A 1 184 ? 10.870 2.113 -1.283 1.00 89.88 184 ASN A O 1
ATOM 1490 N N . ILE A 1 185 ? 8.938 1.093 -1.698 1.00 88.56 185 ILE A N 1
ATOM 1491 C CA . ILE A 1 185 ? 8.900 1.580 -3.084 1.00 88.56 185 ILE A CA 1
ATOM 1492 C C . ILE A 1 185 ? 8.561 3.075 -3.147 1.00 88.56 185 ILE A C 1
ATOM 1494 O O . ILE A 1 185 ? 9.119 3.801 -3.976 1.00 88.56 185 ILE A O 1
ATOM 1498 N N . LEU A 1 186 ? 7.718 3.571 -2.235 1.00 87.88 186 LEU A N 1
ATOM 1499 C CA . LEU A 1 186 ? 7.440 4.998 -2.105 1.00 87.88 186 LEU A CA 1
ATOM 1500 C C . LEU A 1 186 ? 8.713 5.777 -1.751 1.00 87.88 186 LEU A C 1
ATOM 1502 O O . LEU A 1 186 ? 8.936 6.855 -2.307 1.00 87.88 186 LEU A O 1
ATOM 1506 N N . THR A 1 187 ? 9.573 5.220 -0.888 1.00 83.00 187 THR A N 1
ATOM 1507 C CA . THR A 1 187 ? 10.860 5.840 -0.544 1.00 83.00 187 THR A CA 1
ATOM 1508 C C . THR A 1 187 ? 11.883 5.812 -1.681 1.00 83.00 187 THR A C 1
ATOM 1510 O O . THR A 1 187 ? 12.792 6.630 -1.722 1.00 83.00 187 THR A O 1
ATOM 1513 N N . LYS A 1 188 ? 11.735 4.916 -2.657 1.00 82.19 188 LYS A N 1
ATOM 1514 C CA . LYS A 1 188 ? 12.593 4.876 -3.856 1.00 82.19 188 LYS A CA 1
ATOM 1515 C C . LYS A 1 188 ? 12.072 5.746 -4.999 1.00 82.19 188 LYS A C 1
ATOM 1517 O O . LYS A 1 188 ? 12.829 6.123 -5.891 1.00 82.19 188 LYS A O 1
ATOM 1522 N N . THR A 1 189 ? 10.787 6.087 -4.966 1.00 83.25 189 THR A N 1
ATOM 1523 C CA . THR A 1 189 ? 10.120 6.812 -6.045 1.00 83.25 189 THR A CA 1
ATOM 1524 C C . THR A 1 189 ? 10.542 8.276 -6.070 1.00 83.25 189 THR A C 1
ATOM 1526 O O . THR A 1 189 ? 10.159 9.055 -5.202 1.00 83.25 189 THR A O 1
ATOM 1529 N N . VAL A 1 190 ? 11.294 8.682 -7.090 1.00 79.56 190 VAL A N 1
ATOM 1530 C CA . VAL A 1 190 ? 11.694 10.087 -7.325 1.00 79.56 190 VAL A CA 1
ATOM 1531 C C . VAL A 1 190 ? 11.166 10.651 -8.644 1.00 79.56 190 VAL A C 1
ATOM 1533 O O . VAL A 1 190 ? 11.012 11.862 -8.768 1.00 79.56 190 VAL A O 1
ATOM 1536 N N . ASP A 1 191 ? 10.859 9.783 -9.607 1.00 82.69 191 ASP A N 1
ATOM 1537 C CA . ASP A 1 191 ? 10.367 10.168 -10.929 1.00 82.69 191 ASP A CA 1
ATOM 1538 C C . ASP A 1 191 ? 8.871 10.520 -10.877 1.00 82.69 191 ASP A C 1
ATOM 1540 O O . ASP A 1 191 ? 8.073 9.766 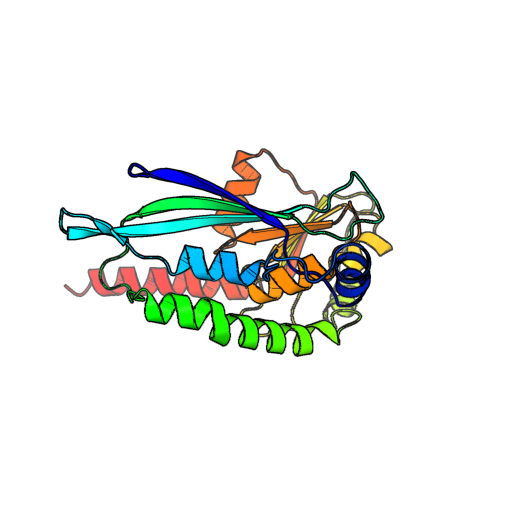-10.321 1.00 82.69 191 ASP A O 1
ATOM 1544 N N . TYR A 1 192 ? 8.481 11.648 -11.479 1.00 83.31 192 TYR A N 1
ATOM 1545 C CA . TYR A 1 192 ? 7.094 12.131 -11.495 1.00 83.31 192 TYR A CA 1
ATOM 1546 C C . TYR A 1 192 ? 6.142 11.231 -12.300 1.00 83.31 192 TYR A C 1
ATOM 1548 O O . TYR A 1 192 ? 4.924 11.313 -12.121 1.00 83.31 192 TYR A O 1
ATOM 1556 N N . ARG A 1 193 ? 6.690 10.387 -13.184 1.00 89.00 193 ARG A N 1
ATOM 1557 C CA . ARG A 1 193 ? 5.959 9.384 -13.974 1.00 89.00 193 ARG A CA 1
ATOM 1558 C C . ARG A 1 193 ? 5.604 8.143 -13.158 1.00 89.00 193 ARG A C 1
ATOM 1560 O O . ARG A 1 193 ? 4.797 7.334 -13.609 1.00 89.00 193 ARG A O 1
ATOM 1567 N N . SER A 1 194 ? 6.197 7.990 -11.973 1.00 89.19 194 SER A N 1
ATOM 1568 C CA . SER A 1 194 ? 5.892 6.911 -11.038 1.00 89.19 194 SER A CA 1
ATOM 1569 C C . SER A 1 194 ? 4.809 7.349 -10.054 1.00 89.19 194 SER A C 1
ATOM 1571 O O . SER A 1 194 ? 4.918 8.376 -9.376 1.00 89.19 194 SER A O 1
ATOM 1573 N N . ARG A 1 195 ? 3.760 6.540 -9.945 1.00 90.81 195 ARG A N 1
ATOM 1574 C CA . ARG A 1 195 ? 2.754 6.609 -8.885 1.00 90.81 195 ARG A CA 1
ATOM 1575 C C . ARG A 1 195 ? 2.802 5.315 -8.092 1.00 90.81 195 ARG A C 1
ATOM 1577 O O . ARG A 1 195 ? 2.971 4.243 -8.669 1.00 90.81 195 ARG A O 1
ATOM 1584 N N . VAL A 1 196 ? 2.646 5.421 -6.777 1.00 92.50 196 VAL A N 1
ATOM 1585 C CA . VAL A 1 196 ? 2.585 4.264 -5.883 1.00 92.50 196 VAL A CA 1
ATOM 1586 C C . VAL A 1 196 ? 1.313 4.359 -5.057 1.00 92.50 196 VAL A C 1
ATOM 1588 O O . VAL A 1 196 ? 1.052 5.378 -4.411 1.00 92.50 196 VAL A O 1
ATOM 1591 N N . GLU A 1 197 ? 0.550 3.279 -5.062 1.00 94.62 197 GLU A N 1
ATOM 1592 C CA . GLU A 1 197 ? -0.662 3.096 -4.288 1.00 94.62 197 GLU A CA 1
ATOM 1593 C C . GLU A 1 197 ? -0.559 1.816 -3.458 1.00 94.62 197 GLU A C 1
ATOM 1595 O O . GLU A 1 197 ? 0.027 0.816 -3.878 1.00 94.62 197 GLU A O 1
ATOM 1600 N N . TRP A 1 198 ? -1.136 1.867 -2.266 1.00 96.38 198 TRP A N 1
ATOM 1601 C CA . TRP A 1 198 ? -1.447 0.699 -1.468 1.00 96.38 198 TRP A CA 1
ATOM 1602 C C . TRP A 1 198 ? -2.955 0.490 -1.407 1.00 96.38 198 TRP A C 1
ATOM 1604 O O . TRP A 1 198 ? -3.705 1.434 -1.134 1.00 96.38 198 TRP A O 1
ATOM 1614 N N . ASN A 1 199 ? -3.371 -0.763 -1.573 1.00 94.31 199 ASN A N 1
ATOM 1615 C CA . ASN A 1 199 ? -4.729 -1.237 -1.318 1.00 94.31 199 ASN A CA 1
ATOM 1616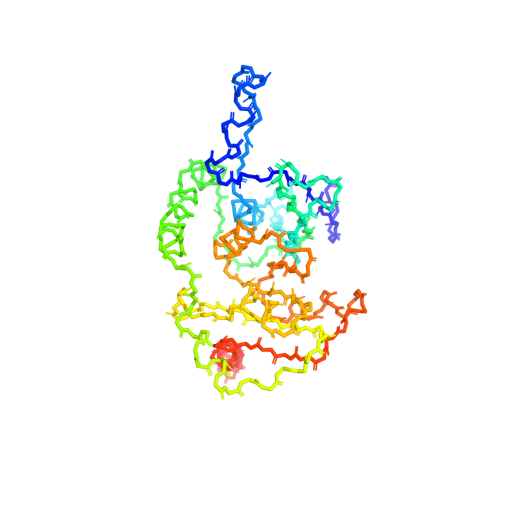 C C . ASN A 1 199 ? -4.658 -2.588 -0.607 1.00 94.31 199 ASN A C 1
ATOM 1618 O O . ASN A 1 199 ? -3.683 -3.321 -0.754 1.00 94.31 199 ASN A O 1
ATOM 1622 N N . GLU A 1 200 ? -5.712 -2.957 0.117 1.00 90.88 200 GLU A N 1
ATOM 1623 C CA . GLU A 1 200 ? -5.772 -4.265 0.779 1.00 90.88 200 GLU A CA 1
ATOM 1624 C C . GLU A 1 200 ? -5.777 -5.411 -0.244 1.00 90.88 200 GLU A C 1
ATOM 1626 O O . GLU A 1 200 ? -5.176 -6.465 -0.036 1.00 90.88 200 GLU A O 1
ATOM 1631 N N . THR A 1 201 ? -6.470 -5.203 -1.367 1.00 90.88 201 THR A N 1
ATOM 1632 C CA . THR A 1 201 ? -6.622 -6.197 -2.431 1.00 90.88 201 THR A CA 1
ATOM 1633 C C . THR A 1 201 ? -6.528 -5.557 -3.808 1.00 90.88 201 THR A C 1
ATOM 1635 O O . THR A 1 201 ? -6.767 -4.360 -3.982 1.00 90.88 201 THR A O 1
ATOM 1638 N N . PHE A 1 202 ? -6.258 -6.382 -4.822 1.00 91.44 202 PHE A N 1
ATOM 1639 C CA . PHE A 1 202 ? -6.302 -5.936 -6.212 1.00 91.44 202 PHE A CA 1
ATOM 1640 C C . PHE A 1 202 ? -7.681 -5.391 -6.607 1.00 91.44 202 PHE A C 1
ATOM 1642 O O . PHE A 1 202 ? -7.773 -4.395 -7.316 1.00 91.44 202 PHE A O 1
ATOM 1649 N N . LEU A 1 203 ? -8.765 -6.026 -6.145 1.00 91.44 203 LEU A N 1
ATOM 1650 C CA . LEU A 1 203 ? -10.124 -5.611 -6.501 1.00 91.44 203 LEU A CA 1
ATOM 1651 C C . LEU A 1 203 ? -10.451 -4.213 -5.976 1.00 91.44 203 LEU A C 1
ATOM 1653 O O . LEU A 1 203 ? -11.012 -3.414 -6.718 1.00 91.44 203 LEU A O 1
ATOM 1657 N N . GLU A 1 204 ? -10.051 -3.900 -4.743 1.00 90.81 204 GLU A N 1
ATOM 1658 C CA . GLU A 1 204 ? -10.229 -2.557 -4.181 1.00 90.81 204 GLU A CA 1
ATOM 1659 C C . GLU A 1 204 ? -9.435 -1.500 -4.956 1.00 90.81 204 GLU A C 1
ATOM 1661 O O . GLU A 1 204 ? -9.955 -0.413 -5.214 1.00 90.81 204 GLU A O 1
ATOM 1666 N N . ALA A 1 205 ? -8.221 -1.835 -5.403 1.00 92.81 205 ALA A N 1
ATOM 1667 C CA . ALA A 1 205 ? -7.436 -0.959 -6.268 1.00 92.81 205 ALA A CA 1
ATOM 1668 C C . ALA A 1 205 ? -8.160 -0.683 -7.597 1.00 92.81 205 ALA A C 1
ATOM 1670 O O . ALA A 1 205 ? -8.292 0.462 -8.026 1.00 92.81 205 ALA A O 1
ATOM 1671 N N . ILE A 1 206 ? -8.702 -1.723 -8.239 1.00 94.12 206 ILE A N 1
ATOM 1672 C CA . ILE A 1 206 ? -9.468 -1.572 -9.484 1.00 94.12 206 ILE A CA 1
ATOM 1673 C C . ILE A 1 206 ? -10.742 -0.749 -9.271 1.00 94.12 206 ILE A C 1
ATOM 1675 O O . ILE A 1 206 ? -11.079 0.070 -10.126 1.00 94.12 206 ILE A O 1
ATOM 1679 N N . GLU A 1 207 ? -11.450 -0.927 -8.154 1.00 91.94 207 GLU A N 1
ATOM 1680 C CA . GLU A 1 207 ? -12.612 -0.098 -7.820 1.00 91.94 207 GLU A CA 1
ATOM 1681 C C . GLU A 1 207 ? -12.229 1.379 -7.697 1.00 91.94 207 GLU A C 1
ATOM 1683 O O . GLU A 1 207 ? -12.899 2.228 -8.290 1.00 91.94 207 GLU A O 1
ATOM 1688 N N . TYR A 1 208 ? -11.132 1.683 -6.998 1.00 90.12 208 TYR A N 1
ATOM 1689 C CA . TYR A 1 208 ? -10.620 3.044 -6.877 1.00 90.12 208 TYR A CA 1
ATOM 1690 C C . TYR A 1 208 ? -10.288 3.649 -8.249 1.00 90.12 208 TYR A C 1
ATOM 1692 O O . TYR A 1 208 ? -10.790 4.725 -8.590 1.00 90.12 208 TYR A O 1
ATOM 1700 N N . LEU A 1 209 ? -9.502 2.944 -9.064 1.00 92.56 209 LEU A N 1
ATOM 1701 C CA . LEU A 1 209 ? -9.100 3.399 -10.398 1.00 92.56 209 LEU A CA 1
ATOM 1702 C C . LEU A 1 209 ? -10.311 3.621 -11.312 1.00 92.56 209 LEU A C 1
ATOM 1704 O O . LEU A 1 209 ? -10.376 4.620 -12.026 1.00 92.56 209 LEU A O 1
ATOM 1708 N N . LYS A 1 210 ? -11.307 2.731 -11.240 1.00 93.19 210 LYS A N 1
ATOM 1709 C CA . LYS A 1 210 ? -12.550 2.835 -12.009 1.00 93.19 210 LYS A CA 1
ATOM 1710 C C . LYS A 1 210 ? -13.383 4.050 -11.605 1.00 93.19 210 LYS A C 1
ATOM 1712 O O . LYS A 1 210 ? -13.867 4.755 -12.483 1.00 93.19 210 LYS A O 1
ATOM 1717 N N . ILE A 1 211 ? -13.561 4.296 -10.304 1.00 91.88 211 ILE A N 1
ATOM 1718 C CA . ILE A 1 211 ? -14.330 5.448 -9.795 1.00 91.88 211 ILE A CA 1
ATOM 1719 C C . ILE A 1 211 ? -13.699 6.772 -10.238 1.00 91.88 211 ILE A C 1
ATOM 1721 O O . ILE A 1 211 ? -14.416 7.736 -10.488 1.00 91.88 211 ILE A O 1
ATOM 1725 N N . ASN A 1 212 ? -12.372 6.809 -10.353 1.00 88.31 212 ASN A N 1
ATOM 1726 C CA . ASN A 1 212 ? -11.627 7.992 -10.779 1.00 88.31 212 ASN A CA 1
ATOM 1727 C C . ASN A 1 212 ? -11.363 8.036 -12.295 1.00 88.31 212 ASN A C 1
ATOM 1729 O O . ASN A 1 212 ? -10.600 8.889 -12.739 1.00 88.31 212 ASN A O 1
ATOM 1733 N N . GLU A 1 213 ? -11.968 7.133 -13.075 1.00 95.00 213 GLU A N 1
ATOM 1734 C CA . GLU A 1 213 ? -11.833 7.066 -14.538 1.00 95.00 213 GLU A CA 1
ATOM 1735 C C . GLU A 1 213 ? -10.365 7.030 -15.013 1.00 95.00 213 GLU A C 1
ATOM 1737 O O . GLU A 1 213 ? -9.980 7.683 -15.984 1.00 95.00 213 GLU A O 1
ATOM 1742 N N . ILE A 1 214 ? -9.525 6.263 -14.311 1.00 92.50 214 ILE A N 1
ATOM 1743 C CA . ILE A 1 214 ? -8.106 6.092 -14.638 1.00 92.50 214 ILE A CA 1
ATOM 1744 C C . ILE A 1 214 ? -7.942 4.873 -15.552 1.00 92.50 214 ILE A C 1
ATOM 1746 O O . ILE A 1 214 ? -8.383 3.769 -15.224 1.00 92.50 214 ILE A O 1
ATOM 1750 N N . TYR A 1 215 ? -7.268 5.065 -16.688 1.00 92.44 215 TYR A N 1
ATOM 1751 C CA . TYR A 1 215 ? -7.085 4.044 -17.720 1.00 92.44 215 TYR A CA 1
ATOM 1752 C C . TYR A 1 215 ? -5.610 3.722 -17.953 1.00 92.44 215 TYR A C 1
ATOM 1754 O O . TYR A 1 215 ? -4.741 4.587 -17.855 1.00 92.44 215 TYR A O 1
ATOM 1762 N N . PHE A 1 216 ? -5.349 2.468 -18.315 1.00 95.12 216 PHE A N 1
ATOM 1763 C CA . PHE A 1 216 ? -4.011 1.934 -18.549 1.00 95.12 216 PHE A CA 1
ATOM 1764 C C . PHE A 1 216 ? -3.956 1.222 -19.897 1.00 95.12 216 PHE A C 1
ATOM 1766 O O . PHE A 1 216 ? -4.916 0.568 -20.305 1.00 95.12 216 PHE A O 1
ATOM 1773 N N . ASN A 1 217 ? -2.822 1.334 -20.583 1.00 92.81 217 ASN A N 1
ATOM 1774 C CA . ASN A 1 217 ? -2.562 0.656 -21.852 1.00 92.81 217 ASN A CA 1
ATOM 1775 C C . ASN A 1 217 ? -2.036 -0.765 -21.635 1.00 92.81 217 ASN A C 1
ATOM 1777 O O . ASN A 1 217 ? -2.286 -1.653 -22.445 1.00 92.81 217 ASN A O 1
ATOM 1781 N N . THR A 1 218 ? -1.315 -0.965 -20.533 1.00 93.50 218 THR A N 1
ATOM 1782 C CA . THR A 1 218 ? -0.594 -2.203 -20.247 1.00 93.50 218 THR A CA 1
ATOM 1783 C C . THR A 1 218 ? -0.813 -2.587 -18.794 1.00 93.50 218 THR A C 1
ATOM 1785 O O . THR A 1 218 ? -0.705 -1.744 -17.906 1.00 93.50 218 THR A O 1
ATOM 1788 N N . PHE A 1 219 ? -1.066 -3.870 -18.547 1.00 93.81 219 PHE A N 1
ATOM 1789 C CA . PHE A 1 219 ? -1.043 -4.453 -17.212 1.00 93.81 219 PHE A CA 1
ATOM 1790 C C . PHE A 1 219 ? 0.159 -5.385 -17.072 1.00 93.81 219 PHE A C 1
ATOM 1792 O O . PHE A 1 219 ? 0.374 -6.260 -17.911 1.00 93.81 219 PHE A O 1
ATOM 1799 N N . VAL A 1 220 ? 0.927 -5.199 -16.003 1.00 92.62 220 VAL A N 1
ATOM 1800 C CA . VAL A 1 220 ? 2.098 -6.005 -15.664 1.00 92.62 220 VAL A CA 1
ATOM 1801 C C . VAL A 1 220 ? 1.979 -6.399 -14.207 1.00 92.62 220 VAL A C 1
ATOM 1803 O O . VAL A 1 220 ? 1.690 -5.568 -13.351 1.00 92.62 220 VAL A O 1
ATOM 1806 N N . ALA A 1 221 ? 2.218 -7.665 -13.901 1.00 92.62 221 ALA A N 1
ATOM 1807 C CA . ALA A 1 221 ? 2.165 -8.119 -12.527 1.00 92.62 221 ALA A CA 1
ATOM 1808 C C . ALA A 1 221 ? 3.149 -9.248 -12.269 1.00 92.62 221 ALA A C 1
ATOM 1810 O O . ALA A 1 221 ? 3.394 -10.086 -13.140 1.00 92.62 221 ALA A O 1
ATOM 1811 N N . ALA A 1 222 ? 3.649 -9.291 -11.042 1.00 88.31 222 ALA A N 1
ATOM 1812 C CA . ALA A 1 222 ? 4.308 -10.462 -10.490 1.00 88.31 222 ALA A CA 1
ATOM 1813 C C . ALA A 1 222 ? 3.300 -11.207 -9.598 1.00 88.31 222 ALA A C 1
ATOM 1815 O O . ALA A 1 222 ? 2.460 -10.572 -8.973 1.00 88.31 222 ALA A O 1
ATOM 1816 N N . ASP A 1 223 ? 3.315 -12.542 -9.566 1.00 85.19 223 ASP A N 1
ATOM 1817 C CA . ASP A 1 223 ? 2.479 -13.352 -8.656 1.00 85.19 223 ASP A CA 1
ATOM 1818 C C . ASP A 1 223 ? 0.950 -13.085 -8.676 1.00 85.19 223 ASP A C 1
ATOM 1820 O O . ASP A 1 223 ? 0.224 -13.420 -7.735 1.00 85.19 223 ASP A O 1
ATOM 1824 N N . PHE A 1 224 ? 0.409 -12.538 -9.771 1.00 88.75 224 PHE A N 1
ATOM 1825 C CA . PHE A 1 224 ? -1.018 -12.190 -9.861 1.00 88.75 224 PHE A CA 1
ATOM 1826 C C . PHE A 1 224 ? -1.954 -13.403 -9.790 1.00 88.75 224 PHE A C 1
ATOM 1828 O O . PHE A 1 224 ? -2.964 -13.387 -9.095 1.00 88.75 224 PHE A O 1
ATOM 1835 N N . LEU A 1 225 ? -1.640 -14.481 -10.513 1.00 85.75 225 LEU A N 1
ATOM 1836 C CA . LEU A 1 225 ? -2.514 -15.661 -10.557 1.00 85.75 225 LEU A CA 1
ATOM 1837 C C . LEU A 1 225 ? -2.450 -16.504 -9.279 1.00 85.75 225 LEU A C 1
ATOM 1839 O O . LEU A 1 225 ? -3.409 -17.214 -8.978 1.00 85.75 225 LEU A O 1
ATOM 1843 N N . SER A 1 226 ? -1.352 -16.428 -8.525 1.00 76.69 226 SER A N 1
ATOM 1844 C CA . SER A 1 226 ? -1.268 -17.036 -7.193 1.00 76.69 226 SER A CA 1
ATOM 1845 C C . SER A 1 226 ? -2.189 -16.343 -6.193 1.00 76.69 226 SER A C 1
ATOM 1847 O O . SER A 1 226 ? -2.774 -17.023 -5.362 1.00 76.69 226 SER A O 1
ATOM 1849 N N . GLU A 1 227 ? -2.396 -15.028 -6.319 1.00 68.19 227 GLU A N 1
ATOM 1850 C CA . GLU A 1 227 ? -3.299 -14.263 -5.449 1.00 68.19 227 GLU A CA 1
ATOM 1851 C C . GLU A 1 227 ? -4.770 -14.688 -5.604 1.00 68.19 227 GLU A C 1
ATOM 1853 O O . GLU A 1 227 ? -5.499 -14.797 -4.617 1.00 68.19 227 GLU A O 1
ATOM 1858 N N . LYS A 1 228 ? -5.189 -15.034 -6.828 1.00 59.00 228 LYS A N 1
ATOM 1859 C CA . LYS A 1 228 ? -6.568 -15.462 -7.109 1.00 59.00 228 LYS A CA 1
ATOM 1860 C C . LYS A 1 228 ? -6.944 -16.822 -6.527 1.00 59.00 228 LYS A C 1
ATOM 1862 O O . LYS A 1 228 ? -8.117 -17.027 -6.218 1.00 59.00 228 LYS A O 1
ATOM 1867 N N . LYS A 1 229 ? -5.992 -17.749 -6.368 1.00 52.38 229 LYS A N 1
ATOM 1868 C CA . LYS A 1 229 ? -6.298 -19.088 -5.831 1.00 52.38 229 LYS A CA 1
ATOM 1869 C C . LYS A 1 229 ? -6.827 -19.020 -4.395 1.00 52.38 229 LYS A C 1
ATOM 1871 O O . LYS A 1 229 ? -7.795 -19.706 -4.085 1.00 52.38 229 LYS A O 1
ATOM 1876 N N . ASP A 1 230 ? -6.304 -18.108 -3.578 1.00 48.53 230 ASP A N 1
ATOM 1877 C CA . ASP A 1 230 ? -6.780 -17.906 -2.202 1.00 48.53 230 ASP A CA 1
ATOM 1878 C C . ASP A 1 230 ? -8.214 -17.336 -2.147 1.00 48.53 230 ASP A C 1
ATOM 1880 O O . ASP A 1 230 ? -8.982 -17.629 -1.226 1.00 48.53 230 ASP A O 1
ATOM 1884 N N . ILE A 1 231 ? -8.614 -16.541 -3.148 1.00 49.91 231 ILE A N 1
ATOM 1885 C CA . ILE A 1 231 ? -9.962 -15.951 -3.241 1.00 49.91 231 ILE A CA 1
ATOM 1886 C C . ILE A 1 231 ? -11.006 -17.017 -3.613 1.00 49.91 231 ILE A C 1
ATOM 1888 O O . ILE A 1 231 ? -12.108 -17.031 -3.059 1.00 49.91 231 ILE A O 1
ATOM 1892 N N . ASP A 1 232 ? -10.670 -17.937 -4.517 1.00 45.06 232 ASP A N 1
ATOM 1893 C CA . ASP A 1 232 ? -11.587 -19.006 -4.925 1.00 45.06 232 ASP A CA 1
ATOM 1894 C C . ASP A 1 232 ? -11.658 -20.149 -3.895 1.00 45.06 232 ASP A C 1
ATOM 1896 O O . ASP A 1 232 ? -12.734 -20.710 -3.673 1.00 45.06 232 ASP A O 1
ATOM 1900 N N . GLU A 1 233 ? -10.570 -20.454 -3.181 1.00 41.59 233 GLU A N 1
ATOM 1901 C CA . GLU A 1 233 ? -10.578 -21.458 -2.106 1.00 41.59 233 GLU A CA 1
ATOM 1902 C C . GLU A 1 233 ? -11.289 -20.965 -0.833 1.00 41.59 233 GLU A C 1
ATOM 1904 O O . GLU A 1 233 ? -12.048 -21.720 -0.212 1.00 41.59 233 GLU A O 1
ATOM 1909 N N . SER A 1 234 ? -11.151 -19.682 -0.478 1.00 43.09 234 SER A N 1
ATOM 1910 C CA . SER A 1 234 ? -11.915 -19.075 0.625 1.00 43.09 234 SER A CA 1
ATOM 1911 C C . SER A 1 234 ? -13.422 -19.015 0.330 1.00 43.09 234 SER A C 1
ATOM 1913 O O . SER A 1 234 ? -14.239 -19.254 1.225 1.00 43.09 234 SER A O 1
ATOM 1915 N N . ARG A 1 235 ? -13.814 -18.819 -0.937 1.00 40.69 235 ARG A N 1
ATOM 1916 C CA . ARG A 1 235 ? -15.209 -18.958 -1.395 1.00 40.69 235 ARG A CA 1
ATOM 1917 C C . ARG A 1 235 ? -15.686 -20.415 -1.426 1.00 40.69 235 ARG A C 1
ATOM 1919 O O . ARG A 1 235 ? -16.820 -20.687 -1.031 1.00 40.69 235 ARG A O 1
ATOM 1926 N N . GLY A 1 236 ? -14.833 -21.361 -1.820 1.00 34.84 236 GLY A N 1
ATOM 1927 C CA . GLY A 1 236 ? -15.145 -22.796 -1.855 1.00 34.84 236 GLY A CA 1
ATOM 1928 C C . GLY A 1 236 ? -15.401 -23.414 -0.474 1.00 34.84 236 GLY A C 1
ATOM 1929 O O . GLY A 1 236 ? -16.278 -24.270 -0.327 1.00 34.84 236 GLY A O 1
ATOM 1930 N N . ASN A 1 237 ? -14.706 -22.937 0.561 1.00 35.47 237 ASN A N 1
ATOM 1931 C CA . ASN A 1 237 ? -14.904 -23.402 1.937 1.00 35.47 237 ASN A CA 1
ATOM 1932 C C . ASN A 1 237 ? -16.173 -22.831 2.594 1.00 35.47 237 ASN A C 1
ATOM 1934 O O . ASN A 1 237 ? -16.799 -23.518 3.399 1.00 35.47 237 ASN A O 1
ATOM 1938 N N . HIS A 1 238 ? -16.620 -21.634 2.198 1.00 33.81 238 HIS A N 1
ATOM 1939 C CA . HIS A 1 238 ? -17.887 -21.051 2.666 1.00 33.81 238 HIS A CA 1
ATOM 1940 C C . HIS A 1 238 ? -19.135 -21.704 2.045 1.00 33.81 238 HIS A C 1
ATOM 1942 O O . HIS A 1 238 ? -20.201 -21.723 2.657 1.00 33.81 238 HIS A O 1
ATOM 1948 N N . VAL A 1 239 ? -19.015 -22.278 0.843 1.00 37.66 239 VAL A N 1
ATOM 1949 C CA . VAL A 1 239 ? -20.114 -23.025 0.203 1.00 37.66 239 VAL A CA 1
ATOM 1950 C C . VAL A 1 239 ? -20.218 -24.451 0.755 1.00 37.66 239 VAL A C 1
ATOM 1952 O O . VAL A 1 239 ? -21.318 -24.987 0.870 1.00 37.66 239 VAL A O 1
ATOM 1955 N N . ARG A 1 240 ? -19.099 -25.065 1.163 1.00 32.12 240 ARG A N 1
ATOM 1956 C CA . ARG A 1 240 ? -19.096 -26.424 1.730 1.00 32.12 240 ARG A CA 1
ATOM 1957 C C . ARG A 1 240 ? -19.601 -26.507 3.172 1.00 32.12 240 ARG A C 1
ATOM 1959 O O . ARG A 1 240 ? -20.114 -27.562 3.535 1.00 32.12 240 ARG A O 1
ATOM 1966 N N . SER A 1 241 ? -19.509 -25.438 3.969 1.00 34.34 241 SER A N 1
ATOM 1967 C CA . SER A 1 241 ? -20.097 -25.420 5.319 1.00 34.34 241 SER A CA 1
ATOM 1968 C C . SER A 1 241 ? -21.621 -25.269 5.300 1.00 34.34 241 SER A C 1
ATOM 1970 O O . SER A 1 241 ? -22.296 -25.890 6.104 1.00 34.34 241 SER A O 1
ATOM 1972 N N . ARG A 1 242 ? -22.190 -24.552 4.319 1.00 36.50 242 ARG A N 1
ATOM 1973 C CA . ARG A 1 242 ? -23.652 -24.383 4.173 1.00 36.50 242 ARG A CA 1
ATOM 1974 C C . ARG A 1 242 ? -24.397 -25.582 3.579 1.00 36.50 242 ARG A C 1
ATOM 1976 O O . ARG A 1 242 ? -25.615 -25.542 3.477 1.00 36.50 242 ARG A O 1
ATOM 1983 N N . LEU A 1 243 ? -23.682 -26.622 3.154 1.00 37.62 243 LEU A N 1
ATOM 1984 C CA . LEU A 1 243 ? -24.269 -27.865 2.634 1.00 37.62 243 LEU A CA 1
ATOM 1985 C C . LEU A 1 243 ? -24.165 -29.028 3.636 1.00 37.62 243 LEU A C 1
ATOM 1987 O O . LEU A 1 243 ? -24.440 -30.170 3.270 1.00 37.62 243 LEU A O 1
ATOM 1991 N N . ARG A 1 244 ? -23.734 -28.759 4.877 1.00 39.16 244 ARG A N 1
ATOM 1992 C CA . ARG A 1 244 ? -23.621 -29.759 5.951 1.00 39.16 244 ARG A CA 1
ATOM 1993 C C . ARG A 1 244 ? -24.386 -29.420 7.235 1.00 39.16 244 ARG A C 1
ATOM 1995 O O . ARG A 1 244 ? -24.294 -30.219 8.162 1.00 39.16 244 ARG A O 1
ATOM 2002 N N . ASP A 1 245 ? -25.169 -28.345 7.237 1.00 35.50 245 ASP A N 1
ATOM 2003 C CA . ASP A 1 245 ? -26.109 -28.004 8.313 1.00 35.50 245 ASP A CA 1
ATOM 2004 C C . ASP A 1 245 ? -27.556 -28.078 7.809 1.00 35.50 245 ASP A C 1
ATOM 2006 O O . ASP A 1 245 ? -27.826 -27.525 6.714 1.00 35.50 245 ASP A O 1
#

pLDDT: mean 81.15, std 18.31, range [32.12, 96.88]

Radius of gyration: 19.65 Å; chains: 1; bounding box: 47×54×51 Å

Secondary structure (DSSP, 8-state):
-PPTT-EEEEEEEEP--HHHHHHHHHHSTT-----B-HHHHHHHHHH-EEE-TTS-EEEEEEEEEEEEE-TT-TT---EEEEEEEEEEEPPTT-----HHHHHHIIIIIHHHHHHHHHHHHHT-SS-THHHHHHHH--PPTT-EEEEEE--SS-TT----HHHHHHHH--EEEEEESSHHHHHHHHHH---TTEEEEE-SSHHHHHHHHHHTT---SEEEESSHHHHHHHHHHHHHHHHHHTT--

Sequence (245 aa):
WLKPGGCLNVTEINEFSEINQITTSTLYGVSPIKLRYSSLYIQLLRNIQIQEEDGSWWRFNLRCSIGVSSNTEPLSGLKHTRLLAEKVPAPSGSLHLNYLELLEGLSTIWPQHQESINVLLGRERSSWTSKIFEERMIISEDSTVLAFNPRRNDLLISVDSHSIIREKNSNVWTIEIDCFAYHNILTKTVDYRSRVEWNETFLEAIEYLKINEIYFNTFVAADFLSEKKDIDESRGNHVRSRLRD

Foldseek 3Di:
DADAFRKDKDKDWADADPVLVVVVCVVDPPPPDDHHFPLLVVVLQQQDWDQDPVRFIKGKQWLKWWWDDPPPDLPNLIIMIIIMITIHGDDPPDDHDDPVSSVCSNPPVVVVVLVVVCVVCVPDPDQPCQVVCVVDPDDAAAWEEEWEEACPVHLSFGDGVVVCCVPRVYQYEYEYLNSSSLSNVSNVDSDNSYIGMYGNDPVSVVVVCVVVVHDGPYYHYTCPVVRVVVVVVVVVVVVVVVVPD